Protein AF-0000000084539492 (afdb_homodimer)

pLDDT: mean 88.45, std 13.92, range [44.19, 98.56]

Sequence (214 aa):
MKYFFLSEGWTIGRIWGIGGLWDVATQRRLPDLQKLDVCVSNDTDTEKMWLYRVEDEVLMLEVKPQWTEYPSTGIGQVVLTRLITADQVLDRLGTASTECRVQGGLFMKYFFLSEGWTIGRIWGIGGLWDVATQRRLPDLQKLDVCVSNDTDTEKMWLYRVEDEVLMLEVKPQWTEYPSTGIGQVVLTRLITADQVLDRLGTASTECRVQGGLF

Organism: NCBI:txid376219

Secondary structure (DSSP, 8-state):
-EEEEEETTEEEEEEEETTEE--HHHHSS---EEEEEEEEEESS---EEEEEEE-TTEEEEEEEE---SS---S----EEEPPB-HHHHHHHHHHS-EEEEESSS--/-EEEEEETTEEEEEEEETTEE--HHHHSS---EEEEEEEEEESS---EEEEEEE-TTEEEEEEEE---SS---S----EEEPPB-HHHHHHHHHHS-EEEEESSS--

Foldseek 3Di:
DKKFKDKPQKDWDWWAFPPGTDDCVVVVDDWDKDWDPDWDDDPVDPIIITMMDTDPRTDWIWMFGNDDPDPPPPPGPIDITDIHHPVVVVVVCVVDDHDDDDPDDDD/DKKFKDKPQKDWDWWAFDPGTDDCVVVVDDWDKDWDPDWDDDPVDPIIITMMDTDPRTDWIWMAGNDDPDPPPPPGPIDITDIHHPVVVVCVCVVDDHDDDDPDDDD

Structure (mmCIF, N/CA/C/O backbone):
data_AF-0000000084539492-model_v1
#
loop_
_entity.id
_entity.type
_entity.pdbx_description
1 polymer 'Uncharacterized protein'
#
loop_
_atom_site.group_PDB
_atom_site.id
_atom_site.type_symbol
_atom_site.label_atom_id
_atom_site.label_alt_id
_atom_site.label_comp_id
_atom_site.label_asym_id
_atom_site.label_entity_id
_atom_site.label_seq_id
_atom_site.pdbx_PDB_ins_code
_atom_site.Cartn_x
_atom_site.Cartn_y
_atom_site.Cartn_z
_atom_site.occupancy
_atom_site.B_iso_or_equiv
_atom_site.auth_seq_id
_atom_site.auth_comp_id
_atom_site.auth_asym_id
_atom_site.auth_atom_id
_atom_site.pdbx_PDB_model_num
ATOM 1 N N . MET A 1 1 ? 10.758 -5.09 -3.426 1 97.06 1 MET A N 1
ATOM 2 C CA . MET A 1 1 ? 9.648 -5.992 -3.715 1 97.06 1 MET A CA 1
ATOM 3 C C . MET A 1 1 ? 8.742 -5.406 -4.789 1 97.06 1 MET A C 1
ATOM 5 O O . MET A 1 1 ? 8.711 -4.191 -4.992 1 97.06 1 MET A O 1
ATOM 9 N N . LYS A 1 2 ? 8.102 -6.355 -5.566 1 98.56 2 LYS A N 1
ATOM 10 C CA . LYS A 1 2 ? 7.031 -6.02 -6.504 1 98.56 2 LYS A CA 1
ATOM 11 C C . 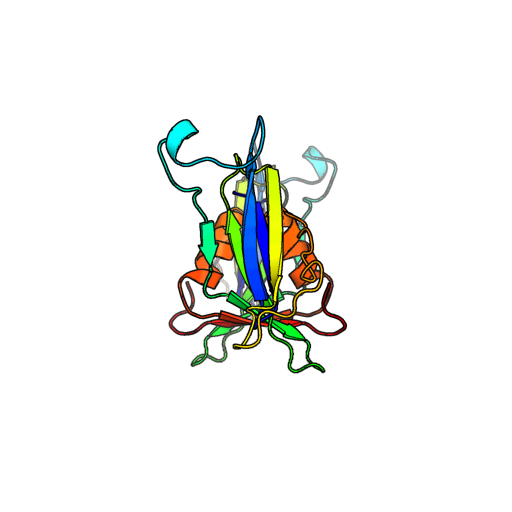LYS A 1 2 ? 5.711 -6.656 -6.086 1 98.56 2 LYS A C 1
ATOM 13 O O . LYS A 1 2 ? 5.695 -7.594 -5.281 1 98.56 2 LYS A O 1
ATOM 18 N N . TYR A 1 3 ? 4.625 -6.082 -6.707 1 98.5 3 TYR A N 1
ATOM 19 C CA . TYR A 1 3 ? 3.301 -6.52 -6.277 1 98.5 3 TYR A CA 1
ATOM 20 C C . TYR A 1 3 ? 2.389 -6.754 -7.477 1 98.5 3 TYR A C 1
ATOM 22 O O . TYR A 1 3 ? 2.641 -6.234 -8.562 1 98.5 3 TYR A O 1
ATOM 30 N N . PHE A 1 4 ? 1.382 -7.508 -7.25 1 97.81 4 PHE A N 1
ATOM 31 C CA . PHE A 1 4 ? 0.335 -7.68 -8.25 1 97.81 4 PHE A CA 1
ATOM 32 C C . PHE A 1 4 ? -0.95 -8.188 -7.605 1 97.81 4 PHE A C 1
ATOM 34 O O . PHE A 1 4 ? -0.918 -8.773 -6.523 1 97.81 4 PHE A O 1
ATOM 41 N N . PHE A 1 5 ? -2.021 -7.887 -8.258 1 96.69 5 PHE A N 1
ATOM 42 C CA . PHE A 1 5 ? -3.318 -8.391 -7.828 1 96.69 5 PHE A CA 1
ATOM 43 C C . PHE A 1 5 ? -3.699 -9.648 -8.602 1 96.69 5 PHE A C 1
ATOM 45 O O . PHE A 1 5 ? -3.482 -9.719 -9.82 1 96.69 5 PHE A O 1
ATOM 52 N N . LEU A 1 6 ? -4.191 -10.539 -7.926 1 96 6 LEU A N 1
ATOM 53 C CA . LEU A 1 6 ? -4.641 -11.766 -8.562 1 96 6 LEU A CA 1
ATOM 54 C C . LEU A 1 6 ? -6.074 -12.102 -8.164 1 96 6 LEU A C 1
ATOM 56 O O . LEU A 1 6 ? -6.402 -12.109 -6.977 1 96 6 LEU A O 1
ATOM 60 N N . SER A 1 7 ? -6.879 -12.383 -9.18 1 92.88 7 SER A N 1
ATOM 61 C CA . SER A 1 7 ? -8.281 -12.703 -8.922 1 92.88 7 SER A CA 1
ATOM 62 C C . SER A 1 7 ? -8.422 -14.023 -8.18 1 92.88 7 SER A C 1
ATOM 64 O O . SER A 1 7 ? -7.688 -14.977 -8.453 1 92.88 7 SER A O 1
ATOM 66 N N . GLU A 1 8 ? -9.43 -13.953 -7.309 1 91.88 8 GLU A N 1
ATOM 67 C CA . GLU A 1 8 ? -9.766 -15.227 -6.684 1 91.88 8 GLU A CA 1
ATOM 68 C C . GLU A 1 8 ? -10.055 -16.297 -7.73 1 91.88 8 GLU A C 1
ATOM 70 O O . GLU A 1 8 ? -10.734 -16.047 -8.727 1 91.88 8 GLU A O 1
ATOM 75 N N . GLY A 1 9 ? -9.562 -17.516 -7.617 1 88.19 9 GLY A N 1
ATOM 76 C CA . GLY A 1 9 ? -9.773 -18.594 -8.57 1 88.19 9 GLY A CA 1
ATOM 77 C C . GLY A 1 9 ? -8.633 -18.75 -9.562 1 88.19 9 GLY A C 1
ATOM 78 O O . GLY A 1 9 ? -8.625 -19.672 -10.375 1 88.19 9 GLY A O 1
ATOM 79 N N . TRP A 1 10 ? -7.789 -17.828 -9.562 1 92.12 10 TRP A N 1
ATOM 80 C CA . TRP A 1 10 ? -6.617 -17.922 -10.43 1 92.12 10 TRP A CA 1
ATOM 81 C C . TRP A 1 10 ? -5.391 -18.359 -9.641 1 92.12 10 TRP A C 1
ATOM 83 O O . TRP A 1 10 ? -5.363 -18.266 -8.414 1 92.12 10 TRP A O 1
ATOM 93 N N . THR A 1 11 ? -4.402 -18.859 -10.383 1 94.75 11 THR A N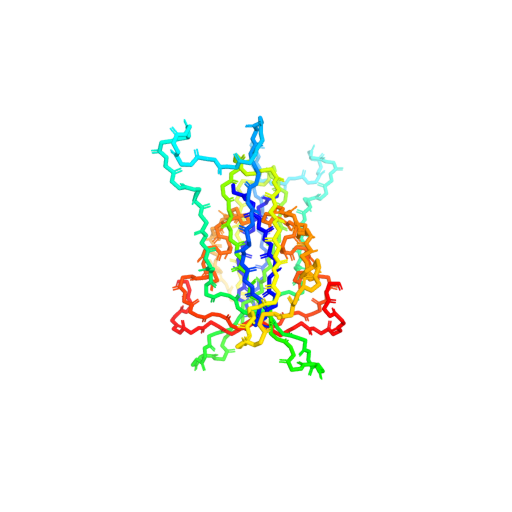 1
ATOM 94 C CA . THR A 1 11 ? -3.158 -19.297 -9.75 1 94.75 11 THR A CA 1
ATOM 95 C C . THR A 1 11 ? -1.95 -18.812 -10.555 1 94.75 11 THR A C 1
ATOM 97 O O . THR A 1 11 ? -2.078 -18.469 -11.727 1 94.75 11 THR A O 1
ATOM 100 N N . ILE A 1 12 ? -0.847 -18.766 -9.867 1 95.31 12 ILE A N 1
ATOM 101 C CA . ILE A 1 12 ? 0.395 -18.328 -10.5 1 95.31 12 ILE A CA 1
ATOM 102 C C . ILE A 1 12 ? 1.005 -19.484 -11.289 1 95.31 12 ILE A C 1
ATOM 104 O O . ILE A 1 12 ? 1.088 -20.609 -10.789 1 95.31 12 ILE A O 1
ATOM 108 N N . GLY A 1 13 ? 1.398 -19.234 -12.477 1 93.12 13 GLY A N 1
ATOM 109 C CA . GLY A 1 13 ? 2.061 -20.219 -13.32 1 93.12 13 GLY A CA 1
ATOM 110 C C . GLY A 1 13 ? 3.561 -20.016 -13.406 1 93.12 13 GLY A C 1
ATOM 111 O O . GLY A 1 13 ? 4.25 -19.969 -12.383 1 93.12 13 GLY A O 1
ATOM 112 N N . ARG A 1 14 ? 4.012 -19.844 -14.641 1 92.94 14 ARG A N 1
ATOM 113 C CA . ARG A 1 14 ? 5.449 -19.734 -14.859 1 92.94 14 ARG A CA 1
ATOM 114 C C . ARG A 1 14 ? 5.961 -18.375 -14.398 1 92.94 14 ARG A C 1
ATOM 116 O O . ARG A 1 14 ? 5.254 -17.359 -14.508 1 92.94 14 ARG A O 1
ATOM 123 N N . ILE A 1 15 ? 7.113 -18.328 -13.961 1 96.44 15 ILE A N 1
ATOM 124 C CA . ILE A 1 15 ? 7.801 -17.141 -13.484 1 96.44 15 ILE A CA 1
ATOM 125 C C . ILE A 1 15 ? 9.109 -16.953 -14.242 1 96.44 15 ILE A C 1
ATOM 127 O O . ILE A 1 15 ? 9.844 -17.922 -14.477 1 96.44 15 ILE A O 1
ATOM 131 N N . TRP A 1 16 ? 9.32 -15.789 -14.68 1 96.31 16 TRP A N 1
ATOM 132 C CA . TRP A 1 16 ? 10.539 -15.492 -15.422 1 96.31 16 TRP A CA 1
ATOM 133 C C . TRP A 1 16 ? 11.43 -14.531 -14.641 1 96.31 16 TRP A C 1
ATOM 135 O O . TRP A 1 16 ? 10.945 -13.586 -14.023 1 96.31 16 TRP A O 1
ATOM 145 N N . GLY A 1 17 ? 12.703 -14.734 -14.57 1 95.19 17 GLY A N 1
ATOM 146 C CA . GLY A 1 17 ? 13.734 -13.805 -14.125 1 95.19 17 GLY A CA 1
ATOM 147 C C . GLY A 1 17 ? 14.703 -13.414 -15.227 1 95.19 17 GLY A C 1
ATOM 148 O O . GLY A 1 17 ? 14.398 -13.562 -16.406 1 95.19 17 GLY A O 1
ATOM 149 N N . ILE A 1 18 ? 15.68 -12.82 -14.633 1 90.44 18 ILE A N 1
ATOM 150 C CA . ILE A 1 18 ? 16.719 -12.461 -15.602 1 90.44 18 ILE A CA 1
ATOM 151 C C . ILE A 1 18 ? 17.266 -13.727 -16.25 1 90.44 18 ILE A C 1
ATOM 153 O O . ILE A 1 18 ? 17.594 -14.695 -15.57 1 90.44 18 ILE A O 1
ATOM 157 N N . GLY A 1 19 ? 17.312 -13.75 -17.609 1 90.44 19 GLY A N 1
ATOM 158 C CA . GLY A 1 19 ? 17.906 -14.867 -18.328 1 90.44 19 GLY A CA 1
ATOM 159 C C . GLY A 1 19 ? 16.891 -15.914 -18.75 1 90.44 19 GLY A C 1
ATOM 160 O O . GLY A 1 19 ? 17.234 -16.922 -19.359 1 90.44 19 GLY A O 1
ATOM 161 N N . GLY A 1 20 ? 15.711 -15.844 -18.203 1 94 20 GLY A N 1
ATOM 162 C CA . GLY A 1 20 ? 14.695 -16.766 -18.688 1 94 20 GLY A CA 1
ATOM 163 C C . GLY A 1 20 ? 13.773 -17.266 -17.594 1 94 20 GLY A C 1
ATOM 164 O O . GLY A 1 20 ? 13.609 -16.609 -16.562 1 94 20 GLY A O 1
ATOM 165 N N . LEU A 1 21 ? 13.148 -18.438 -17.922 1 94.38 21 LEU A N 1
ATOM 166 C CA . LEU A 1 21 ? 12.242 -19.078 -16.969 1 94.38 21 LEU A CA 1
ATOM 167 C C . LEU A 1 21 ? 12.945 -19.375 -15.656 1 94.38 21 LEU A C 1
ATOM 169 O O . LEU A 1 21 ? 14.086 -19.859 -15.656 1 94.38 21 LEU A O 1
ATOM 173 N N . TRP A 1 22 ? 12.305 -19.031 -14.602 1 95.81 22 TRP A N 1
ATOM 174 C CA . TRP A 1 22 ? 12.891 -19.328 -13.297 1 95.81 22 TRP A CA 1
ATOM 175 C C . TRP A 1 22 ? 13.094 -20.828 -13.141 1 95.81 22 TRP A C 1
ATOM 177 O O . TRP A 1 22 ? 12.156 -21.625 -13.289 1 95.81 22 TRP A O 1
ATOM 187 N N . ASP A 1 23 ? 14.273 -21.141 -12.945 1 92.94 23 ASP A N 1
ATOM 188 C CA . ASP A 1 23 ? 14.664 -22.547 -12.773 1 92.94 23 ASP A CA 1
ATOM 189 C C . ASP A 1 23 ? 15.367 -22.75 -11.43 1 92.94 23 ASP A C 1
ATOM 191 O O . ASP A 1 23 ? 16.469 -22.25 -11.219 1 92.94 23 ASP A O 1
ATOM 195 N N . VAL A 1 24 ? 14.672 -23.547 -10.508 1 91.25 24 VAL A N 1
ATOM 196 C CA . VAL A 1 24 ? 15.188 -23.781 -9.164 1 91.25 24 VAL A CA 1
ATOM 197 C C . VAL A 1 24 ? 16.609 -24.344 -9.25 1 91.25 24 VAL A C 1
ATOM 199 O O . VAL A 1 24 ? 17.453 -24.031 -8.406 1 91.25 24 VAL A O 1
ATOM 202 N N . ALA A 1 25 ? 16.844 -25.078 -10.258 1 91.62 25 ALA A N 1
ATOM 203 C CA . ALA A 1 25 ? 18.188 -25.656 -10.406 1 91.62 25 ALA A CA 1
ATOM 204 C C . ALA A 1 25 ? 19.219 -24.578 -10.695 1 91.62 25 ALA A C 1
ATOM 206 O O . ALA A 1 25 ? 20.359 -24.672 -10.242 1 91.62 25 ALA A O 1
ATOM 207 N N . THR A 1 26 ? 18.859 -23.688 -11.406 1 90 26 THR A N 1
ATOM 208 C CA . THR A 1 26 ? 19.766 -22.609 -11.789 1 90 26 THR A CA 1
ATOM 209 C C . THR A 1 26 ? 19.891 -21.578 -10.672 1 90 26 THR A C 1
ATOM 211 O O . THR A 1 26 ? 21 -21.203 -10.281 1 90 26 THR A O 1
ATOM 214 N N . GLN A 1 27 ? 18.75 -21.141 -10.086 1 91.81 27 GLN A N 1
ATOM 215 C CA . GLN A 1 27 ? 18.719 -20.094 -9.086 1 91.81 27 GLN A CA 1
ATOM 216 C C . GLN A 1 27 ? 18.984 -20.641 -7.688 1 91.81 27 GLN A C 1
ATOM 218 O O . GLN A 1 27 ? 19.281 -19.875 -6.758 1 91.81 27 GLN A O 1
ATOM 223 N N . ARG A 1 28 ? 18.922 -21.984 -7.527 1 93.38 28 ARG A N 1
ATOM 224 C CA . ARG A 1 28 ? 19.203 -22.719 -6.305 1 93.38 28 ARG A CA 1
ATOM 225 C C . ARG A 1 28 ? 18.219 -22.359 -5.203 1 93.38 28 ARG A C 1
ATOM 227 O O . ARG A 1 28 ? 18.531 -22.453 -4.016 1 93.38 28 ARG A O 1
ATOM 234 N N . ARG A 1 29 ? 17.078 -21.797 -5.594 1 95.62 29 ARG A N 1
ATOM 235 C CA . ARG A 1 29 ? 16 -21.453 -4.676 1 95.62 29 ARG A CA 1
ATOM 236 C C . ARG A 1 29 ? 14.727 -21.125 -5.434 1 95.62 29 ARG A C 1
ATOM 238 O O . ARG A 1 29 ? 14.766 -20.828 -6.633 1 95.62 29 ARG A O 1
ATOM 245 N N . LEU A 1 30 ? 13.625 -21.297 -4.734 1 95.44 30 LEU A N 1
ATOM 246 C CA . LEU A 1 30 ? 12.359 -20.797 -5.262 1 95.44 30 LEU A CA 1
ATOM 247 C C . LEU A 1 30 ? 12.297 -19.281 -5.176 1 95.44 30 LEU A C 1
ATOM 249 O O . LEU A 1 30 ? 12.938 -18.672 -4.316 1 95.44 30 LEU A O 1
ATOM 253 N N . PRO A 1 31 ? 11.539 -18.719 -6.113 1 96.12 31 PRO A N 1
ATOM 254 C CA . PRO A 1 31 ? 11.352 -17.281 -5.953 1 96.12 31 PRO A CA 1
ATOM 255 C C . PRO A 1 31 ? 10.602 -16.922 -4.672 1 96.12 31 PRO A C 1
ATOM 257 O O . PRO A 1 31 ? 9.719 -17.672 -4.238 1 96.12 31 PRO A O 1
ATOM 260 N N . ASP A 1 32 ? 10.977 -15.773 -4.078 1 97 32 ASP A N 1
ATOM 261 C CA . ASP A 1 32 ? 10.18 -15.242 -2.975 1 97 32 ASP A CA 1
ATOM 262 C C . ASP A 1 32 ? 8.852 -14.68 -3.473 1 97 32 ASP A C 1
ATOM 264 O O . ASP A 1 32 ? 8.828 -13.664 -4.168 1 97 32 ASP A O 1
ATOM 268 N N . LEU A 1 33 ? 7.891 -15.359 -3.252 1 97.31 33 LEU A N 1
ATOM 269 C CA . LEU A 1 33 ? 6.52 -15.047 -3.637 1 97.31 33 LEU A CA 1
ATOM 270 C C . LEU A 1 33 ? 5.562 -15.242 -2.463 1 97.31 33 LEU A C 1
ATOM 272 O O . LEU A 1 33 ? 5.531 -16.328 -1.862 1 97.31 33 LEU A O 1
ATOM 276 N N . GLN A 1 34 ? 4.766 -14.195 -2.176 1 97.19 34 GLN A N 1
ATOM 277 C CA . GLN A 1 34 ? 3.926 -14.281 -0.987 1 97.19 34 GLN A CA 1
ATOM 278 C C . GLN A 1 34 ? 2.545 -13.68 -1.245 1 97.19 34 GLN A C 1
ATOM 280 O O . GLN A 1 34 ? 2.434 -12.578 -1.78 1 97.19 34 GLN A O 1
ATOM 285 N N . LYS A 1 35 ? 1.534 -14.477 -0.921 1 97.31 35 LYS A N 1
ATOM 286 C CA . LYS A 1 35 ? 0.184 -13.93 -0.835 1 97.31 35 LYS A CA 1
ATOM 287 C C . LYS A 1 35 ? -0.004 -13.133 0.453 1 97.31 35 LYS A C 1
ATOM 289 O O . LYS A 1 35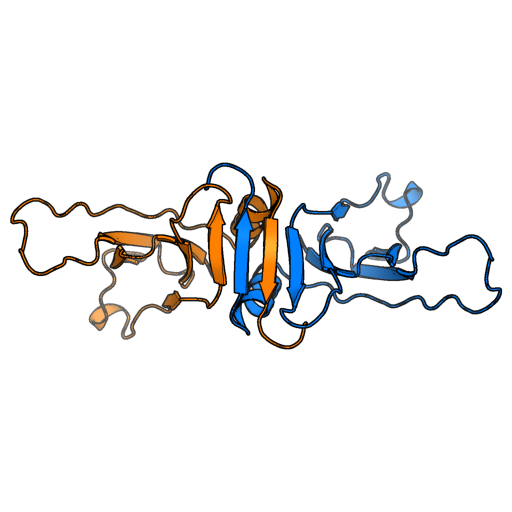 ? 0.165 -13.664 1.55 1 97.31 35 LYS A O 1
ATOM 294 N N . LEU A 1 36 ? -0.31 -11.922 0.313 1 96.44 36 LEU A N 1
ATOM 295 C CA . LEU A 1 36 ? -0.601 -11.125 1.499 1 96.44 36 LEU A CA 1
ATOM 296 C C . LEU A 1 36 ? -2.055 -11.297 1.928 1 96.44 36 LEU A C 1
ATOM 298 O O . LEU A 1 36 ? -2.91 -11.648 1.111 1 96.44 36 LEU A O 1
ATOM 302 N N . ASP A 1 37 ? -2.326 -11.086 3.139 1 95.75 37 ASP A N 1
ATOM 303 C CA . ASP A 1 37 ? -3.697 -11.195 3.633 1 95.75 37 ASP A CA 1
ATOM 304 C C . ASP A 1 37 ? -4.457 -9.883 3.42 1 95.75 37 ASP A C 1
ATOM 306 O O . ASP A 1 37 ? -5.094 -9.375 4.344 1 95.75 37 ASP A O 1
ATOM 310 N N . VAL A 1 38 ? -4.324 -9.406 2.295 1 96.56 38 VAL A N 1
ATOM 311 C CA . VAL A 1 38 ? -5.023 -8.211 1.83 1 96.56 38 VAL A CA 1
ATOM 312 C C . VAL A 1 38 ? -5.895 -8.555 0.625 1 96.56 38 VAL A C 1
ATOM 314 O O . VAL A 1 38 ? -5.379 -8.922 -0.435 1 96.56 38 VAL A O 1
ATOM 317 N N . CYS A 1 39 ? -7.156 -8.484 0.791 1 96.12 39 CYS A N 1
ATOM 318 C CA . CYS A 1 39 ? -8.125 -8.773 -0.262 1 96.12 39 CYS A CA 1
ATOM 319 C C . CYS A 1 39 ? -8.867 -7.508 -0.678 1 96.12 39 CYS A C 1
ATOM 321 O O . CYS A 1 39 ? -9.273 -6.711 0.171 1 96.12 39 CYS A O 1
ATOM 323 N N . VAL A 1 40 ? -9.078 -7.312 -2.002 1 95.38 40 VAL A N 1
ATOM 324 C CA . VAL A 1 40 ? -9.727 -6.117 -2.539 1 95.38 40 VAL A CA 1
ATOM 325 C C . VAL A 1 40 ? -10.961 -6.516 -3.34 1 95.38 40 VAL A C 1
ATOM 327 O O . VAL A 1 40 ? -10.922 -7.469 -4.121 1 95.38 40 VAL A O 1
ATOM 330 N N . SER A 1 41 ? -11.984 -5.863 -3.115 1 93.69 41 SER A N 1
ATOM 331 C CA . SER A 1 41 ? -13.195 -6.07 -3.898 1 93.69 41 SER A CA 1
ATOM 332 C C . SER A 1 41 ? -13.852 -4.738 -4.258 1 93.69 41 SER A C 1
ATOM 334 O O . SER A 1 41 ? -13.578 -3.715 -3.633 1 93.69 41 SER A O 1
ATOM 336 N N . ASN A 1 42 ? -14.508 -4.691 -5.324 1 89.06 42 ASN A N 1
ATOM 337 C CA . ASN A 1 42 ? -15.297 -3.514 -5.656 1 89.06 42 ASN A CA 1
ATOM 338 C C . ASN A 1 42 ? -16.641 -3.508 -4.914 1 89.06 42 ASN A C 1
ATOM 340 O O . ASN A 1 42 ? -17.109 -4.555 -4.469 1 89.06 42 ASN A O 1
ATOM 344 N N . ASP A 1 43 ? -17.234 -2.352 -4.863 1 81.25 43 ASP A N 1
ATOM 345 C CA . ASP A 1 43 ? -18.469 -2.199 -4.117 1 81.25 43 ASP A CA 1
ATOM 346 C C . ASP A 1 43 ? -19.625 -2.9 -4.828 1 81.25 43 ASP A C 1
ATOM 348 O O . ASP A 1 43 ? -20.609 -3.287 -4.191 1 81.25 43 ASP A O 1
ATOM 352 N N . THR A 1 44 ? -19.453 -3.055 -6.09 1 78.75 44 THR A N 1
ATOM 353 C CA . THR A 1 44 ? -20.562 -3.566 -6.875 1 78.75 44 THR A CA 1
ATOM 354 C C . THR A 1 44 ? -20.344 -5.027 -7.246 1 78.75 44 THR A C 1
ATOM 356 O O . THR A 1 44 ? -21.297 -5.75 -7.559 1 78.75 44 THR A O 1
ATOM 359 N N . ASP A 1 45 ? -19.109 -5.414 -7.277 1 74 45 ASP A N 1
ATOM 360 C CA . ASP A 1 45 ? -18.781 -6.746 -7.773 1 74 45 ASP A CA 1
ATOM 361 C C . ASP A 1 45 ? -18.359 -7.672 -6.633 1 74 45 ASP A C 1
ATOM 363 O O . ASP A 1 45 ? -17.875 -7.211 -5.602 1 74 45 ASP A O 1
ATOM 367 N N . THR A 1 46 ? -18.703 -8.898 -6.855 1 78.06 46 THR A N 1
ATOM 368 C CA . THR A 1 46 ? -18.375 -9.922 -5.871 1 78.06 46 THR A CA 1
ATOM 369 C C . THR A 1 46 ? -16.969 -10.461 -6.102 1 78.06 46 THR A C 1
ATOM 371 O O . THR A 1 46 ? -16.469 -11.25 -5.297 1 78.06 46 THR A O 1
ATOM 374 N N . GLU A 1 47 ? -16.359 -10.023 -7.137 1 85.94 47 GLU A N 1
ATOM 375 C CA . GLU A 1 47 ? -15.016 -10.531 -7.422 1 85.94 47 GLU A CA 1
ATOM 376 C C . GLU A 1 47 ? -14 -10.023 -6.398 1 85.94 47 GLU A C 1
ATOM 378 O O . GLU A 1 47 ? -13.977 -8.836 -6.078 1 85.94 47 GLU A O 1
ATOM 383 N N . LYS A 1 48 ? -13.227 -11.016 -5.988 1 93.12 48 LYS A N 1
ATOM 384 C CA . LYS A 1 48 ? -12.188 -10.695 -5.012 1 93.12 48 LYS A CA 1
ATOM 385 C C . LYS A 1 48 ? -10.805 -10.805 -5.633 1 93.12 48 LYS A C 1
ATOM 387 O O . LYS A 1 48 ? -10.531 -11.734 -6.406 1 93.12 48 LYS A O 1
ATOM 392 N N . MET A 1 49 ? -10.023 -9.812 -5.348 1 94.62 49 MET A N 1
ATOM 393 C CA . MET A 1 49 ? -8.625 -9.828 -5.766 1 94.62 49 MET A CA 1
ATOM 394 C C . MET A 1 49 ? -7.695 -9.875 -4.555 1 94.62 49 MET A C 1
ATOM 396 O O . MET A 1 49 ? -7.941 -9.195 -3.555 1 94.62 49 MET A O 1
ATOM 400 N N . TRP A 1 50 ? -6.695 -10.703 -4.723 1 96.94 50 TRP A N 1
ATOM 401 C CA . TRP A 1 50 ? -5.719 -10.828 -3.646 1 96.94 50 TRP A CA 1
ATOM 402 C C . TRP A 1 50 ? -4.402 -10.156 -4.023 1 96.94 50 TRP A C 1
ATOM 404 O O . TRP A 1 50 ? -3.967 -10.234 -5.176 1 96.94 50 TRP A O 1
ATOM 414 N N . LEU A 1 51 ? -3.84 -9.492 -2.986 1 97.69 51 LEU A N 1
ATOM 415 C CA . LEU A 1 51 ? -2.545 -8.859 -3.209 1 97.69 51 LEU A CA 1
ATOM 416 C C . LEU A 1 51 ? -1.409 -9.852 -2.971 1 97.69 51 LEU A C 1
ATOM 418 O O . LEU A 1 51 ? -1.414 -10.586 -1.978 1 97.69 51 LEU A O 1
ATOM 422 N N . TYR A 1 52 ? -0.519 -9.898 -3.922 1 97.94 52 TYR A N 1
ATOM 423 C CA . TYR A 1 52 ? 0.685 -10.719 -3.822 1 97.94 52 TYR A CA 1
ATOM 424 C C . TYR A 1 52 ? 1.938 -9.852 -3.883 1 97.94 52 TYR A C 1
ATOM 426 O O . TYR A 1 52 ? 1.911 -8.742 -4.426 1 97.94 52 TYR A O 1
ATOM 434 N N . ARG A 1 53 ? 2.982 -10.312 -3.332 1 98.31 53 ARG A N 1
ATOM 435 C CA . ARG A 1 53 ? 4.289 -9.68 -3.5 1 98.31 53 ARG A CA 1
ATOM 436 C C . ARG A 1 53 ? 5.316 -10.68 -4.016 1 98.31 53 ARG A C 1
ATOM 438 O O . ARG A 1 53 ? 5.246 -11.867 -3.705 1 98.31 53 ARG A O 1
ATOM 445 N N . VAL A 1 54 ? 6.25 -10.195 -4.801 1 98.38 54 VAL A N 1
ATOM 446 C CA . VAL A 1 54 ? 7.293 -11.039 -5.371 1 98.38 54 VAL A CA 1
ATOM 447 C C . VAL A 1 54 ? 8.625 -10.297 -5.348 1 98.38 54 VAL A C 1
ATOM 449 O O . VAL A 1 54 ? 8.656 -9.062 -5.398 1 98.38 54 VAL A O 1
ATOM 452 N N . GLU A 1 55 ? 9.641 -10.992 -5.297 1 98.19 55 GLU A N 1
ATOM 453 C CA . GLU A 1 55 ? 10.961 -10.375 -5.195 1 98.19 55 GLU A CA 1
ATOM 454 C C . GLU A 1 55 ? 11.312 -9.602 -6.465 1 98.19 55 GLU A C 1
ATOM 456 O O . GLU A 1 55 ? 10.773 -9.891 -7.535 1 98.19 55 GLU A O 1
ATOM 461 N N . ASP A 1 56 ? 12.305 -8.789 -6.344 1 97.31 56 ASP A N 1
ATOM 462 C CA . ASP A 1 56 ? 12.664 -7.867 -7.418 1 97.31 56 ASP A CA 1
ATOM 463 C C . ASP A 1 56 ? 13.289 -8.617 -8.594 1 97.31 56 ASP A C 1
ATOM 465 O O . ASP A 1 56 ? 13.211 -8.156 -9.734 1 97.31 56 ASP A O 1
ATOM 469 N N . GLU A 1 57 ? 13.836 -9.75 -8.367 1 96.44 57 GLU A N 1
ATOM 470 C CA . GLU A 1 57 ? 14.523 -10.523 -9.398 1 96.44 57 GLU A CA 1
ATOM 471 C C . GLU A 1 57 ? 13.531 -11.141 -10.375 1 96.44 57 GLU A C 1
ATOM 473 O O . GLU A 1 57 ? 13.914 -11.578 -11.461 1 96.44 57 GLU A O 1
ATOM 478 N N . VAL A 1 58 ? 12.336 -11.242 -9.977 1 97.38 58 VAL A N 1
ATOM 479 C CA . VAL A 1 58 ? 11.289 -11.711 -10.883 1 97.38 58 VAL A CA 1
ATOM 480 C C . VAL A 1 58 ? 10.953 -10.617 -11.891 1 97.38 58 VAL A C 1
ATOM 482 O O . VAL A 1 58 ? 10.656 -9.484 -11.516 1 97.38 58 VAL A O 1
ATOM 485 N N . LEU A 1 59 ? 11.016 -10.961 -13.086 1 96.5 59 LEU A N 1
ATOM 486 C CA . LEU A 1 59 ? 10.758 -10 -14.148 1 96.5 59 LEU A CA 1
ATOM 487 C C . LEU A 1 59 ? 9.297 -10.062 -14.602 1 96.5 59 LEU A C 1
ATOM 489 O O . LEU A 1 59 ? 8.68 -9.031 -14.875 1 96.5 59 LEU A O 1
ATOM 493 N N . MET A 1 60 ? 8.797 -11.281 -14.664 1 96.69 60 MET A N 1
ATOM 494 C CA . MET A 1 60 ? 7.438 -11.484 -15.148 1 96.69 60 MET A CA 1
ATOM 495 C C . MET A 1 60 ? 6.836 -12.758 -14.578 1 96.69 60 MET A C 1
ATOM 497 O O . MET A 1 60 ? 7.562 -13.68 -14.203 1 96.69 60 MET A O 1
ATOM 501 N N . LEU A 1 61 ? 5.539 -12.742 -14.578 1 96.25 61 LEU A N 1
ATOM 502 C CA . LEU A 1 61 ? 4.867 -13.969 -14.172 1 96.25 61 LEU A CA 1
ATOM 503 C C . LEU A 1 61 ? 3.549 -14.141 -14.914 1 96.25 61 LEU A C 1
ATOM 505 O O . LEU A 1 61 ? 2.904 -13.156 -15.281 1 96.25 61 LEU A O 1
ATOM 509 N N . GLU A 1 62 ? 3.236 -15.32 -15.133 1 95.38 62 GLU A N 1
ATOM 510 C CA . GLU A 1 62 ? 1.943 -15.625 -15.734 1 95.38 62 GLU A CA 1
ATOM 511 C C . GLU A 1 62 ? 0.959 -16.156 -14.695 1 95.38 62 GLU A C 1
ATOM 513 O O . GLU A 1 62 ? 1.364 -16.766 -13.703 1 95.38 62 GLU A O 1
ATOM 518 N N . VAL A 1 63 ? -0.324 -15.93 -14.977 1 95.5 63 VAL A N 1
ATOM 519 C CA . VAL A 1 63 ? -1.374 -16.484 -14.133 1 95.5 63 VAL A CA 1
ATOM 520 C C . VAL A 1 63 ? -2.383 -17.25 -14.984 1 95.5 63 VAL A C 1
ATOM 522 O O . VAL A 1 63 ? -2.479 -17.016 -16.203 1 95.5 63 VAL A O 1
ATOM 525 N N . LYS A 1 64 ? -3.008 -18.156 -14.367 1 91.94 64 LYS A N 1
ATOM 526 C CA . LYS A 1 64 ? -3.996 -18.969 -15.078 1 91.94 64 LYS A CA 1
ATOM 527 C C . LYS A 1 64 ? -5.152 -19.359 -14.156 1 91.94 64 LYS A C 1
ATOM 529 O O . LYS A 1 64 ? -4.996 -19.375 -12.93 1 91.94 64 LYS A O 1
ATOM 534 N N . PRO A 1 65 ? -6.312 -19.516 -14.781 1 90.06 65 PRO A N 1
ATOM 535 C CA . PRO A 1 65 ? -7.414 -19.984 -13.945 1 90.06 65 PRO A CA 1
ATOM 536 C C . PRO A 1 65 ? -7.074 -21.281 -13.188 1 90.06 65 PRO A C 1
ATOM 538 O O . PRO A 1 65 ? -6.379 -22.141 -13.719 1 90.06 65 PRO A O 1
ATOM 541 N N . GLN A 1 66 ? -7.262 -21.234 -11.938 1 81.88 66 GLN A N 1
ATOM 542 C CA . GLN A 1 66 ? -7.035 -22.453 -11.164 1 81.88 66 GLN A CA 1
ATOM 543 C C . GLN A 1 66 ? -7.895 -23.609 -11.68 1 81.88 66 GLN A C 1
ATOM 545 O O . GLN A 1 66 ? -9.109 -23.453 -11.828 1 81.88 66 GLN A O 1
ATOM 550 N N . TRP A 1 67 ? -7.617 -24.344 -12.82 1 61.09 67 TRP A N 1
ATOM 551 C CA . TRP A 1 67 ? -8.305 -25.422 -13.531 1 61.09 67 TRP A CA 1
ATOM 552 C C . TRP A 1 67 ? -9.039 -26.328 -12.555 1 61.09 67 TRP A C 1
ATOM 554 O O . TRP A 1 67 ? -8.508 -26.672 -11.5 1 61.09 67 TRP A O 1
ATOM 564 N N . THR A 1 68 ? -10.375 -26.281 -12.352 1 53.06 68 THR A N 1
ATOM 565 C CA . THR A 1 68 ? -11.109 -27.5 -12.016 1 53.06 68 THR A CA 1
ATOM 566 C C . THR A 1 68 ? -10.625 -28.688 -12.844 1 53.06 68 THR A C 1
ATOM 568 O O . THR A 1 68 ? -10 -28.5 -13.891 1 53.06 68 THR A O 1
ATOM 571 N N . GLU A 1 69 ? -11 -29.922 -12.742 1 50.72 69 GLU A N 1
ATOM 572 C CA . GLU A 1 69 ? -10.734 -31.25 -13.297 1 50.72 69 GLU A CA 1
ATOM 573 C C . GLU A 1 69 ? -10.344 -31.156 -14.766 1 50.72 69 GLU A C 1
ATOM 575 O O . GLU A 1 69 ? -9.711 -32.062 -15.297 1 50.72 69 GLU A O 1
ATOM 580 N N . TYR A 1 70 ? -11.25 -30.766 -15.648 1 49 70 TYR A N 1
ATOM 581 C CA . TYR A 1 70 ? -11.109 -31.234 -17.016 1 49 70 TYR A CA 1
ATOM 582 C C . TYR A 1 70 ? -10.031 -30.453 -17.75 1 49 70 TYR A C 1
ATOM 584 O O . TYR A 1 70 ? -10.07 -29.234 -17.797 1 49 70 TYR A O 1
ATOM 592 N N . PRO A 1 71 ? -8.781 -31.109 -17.797 1 48.5 71 PRO A N 1
ATOM 593 C CA . PRO A 1 71 ? -7.691 -30.578 -18.625 1 48.5 71 PRO A CA 1
ATOM 594 C C . PRO A 1 71 ? -8.188 -29.859 -19.875 1 48.5 71 PRO A C 1
ATOM 596 O O . PRO A 1 71 ? -8.805 -30.484 -20.734 1 48.5 71 PRO A O 1
ATOM 599 N N . SER A 1 72 ? -8.914 -28.859 -19.906 1 44.56 72 SER A N 1
ATOM 600 C CA . SER A 1 72 ? -9.227 -28.344 -21.234 1 44.56 72 SER A CA 1
ATOM 601 C C . SER A 1 72 ? -7.984 -28.281 -22.109 1 44.56 72 SER A C 1
ATOM 603 O O . SER A 1 72 ? -6.902 -27.938 -21.641 1 44.56 72 SER A O 1
ATOM 605 N N . THR A 1 73 ? -7.785 -29.219 -23.047 1 46.84 73 THR A N 1
ATOM 606 C CA . THR A 1 73 ? -6.809 -29.25 -24.125 1 46.84 73 THR A CA 1
ATOM 607 C C . THR A 1 73 ? -6.262 -27.859 -24.422 1 46.84 73 THR A C 1
ATOM 609 O O . THR A 1 73 ? -5.227 -27.719 -25.078 1 46.84 73 THR A O 1
ATOM 612 N N . GLY A 1 74 ? -7.113 -26.828 -24.578 1 47.72 74 GLY A N 1
ATOM 613 C CA . GLY A 1 74 ? -6.793 -25.578 -25.25 1 47.72 74 GLY A CA 1
ATOM 614 C C . GLY A 1 74 ? -5.691 -24.797 -24.562 1 47.72 74 GLY A C 1
ATOM 615 O O . GLY A 1 74 ? -5.352 -25.078 -23.406 1 47.72 74 GLY A O 1
ATOM 616 N N . ILE A 1 75 ? -4.691 -24.125 -25.25 1 50.5 75 ILE A N 1
ATOM 617 C CA . ILE A 1 75 ? -3.768 -23.094 -24.781 1 50.5 75 ILE A CA 1
ATOM 618 C C . ILE A 1 75 ? -4.34 -22.406 -23.531 1 50.5 75 ILE A C 1
ATOM 620 O O . ILE A 1 75 ? -5.395 -21.766 -23.609 1 50.5 75 ILE A O 1
ATOM 624 N N . GLY A 1 76 ? -4.574 -23.094 -22.516 1 55.81 76 GLY A N 1
ATOM 625 C CA . GLY A 1 76 ? -5.035 -22.594 -21.234 1 55.81 76 GLY A CA 1
ATOM 626 C C . GLY A 1 76 ? -4.848 -21.094 -21.062 1 55.81 76 GLY A C 1
ATOM 627 O O . GLY A 1 76 ? -4.07 -20.484 -21.781 1 55.81 76 GLY A O 1
ATOM 628 N N . GLN A 1 77 ? -5.809 -20.25 -20.922 1 75.44 77 GLN A N 1
ATOM 629 C CA . GLN A 1 77 ? -5.82 -18.797 -20.812 1 75.44 77 GLN A CA 1
ATOM 630 C C . GLN A 1 77 ? -4.801 -18.312 -19.781 1 75.44 77 GLN A C 1
ATOM 632 O O . GLN A 1 77 ? -5.035 -18.406 -18.578 1 75.44 77 GLN A O 1
ATOM 637 N N . VAL A 1 78 ? -3.496 -18.469 -20.188 1 81.31 78 VAL A N 1
ATOM 638 C CA . VAL A 1 78 ? -2.439 -17.891 -19.375 1 81.31 78 VAL A CA 1
ATOM 639 C C . VAL A 1 78 ? -2.32 -16.391 -19.688 1 81.31 78 VAL A C 1
ATOM 641 O O . VAL A 1 78 ? -2.377 -15.992 -20.844 1 81.31 78 VAL A O 1
ATOM 644 N N . VAL A 1 79 ? -2.363 -15.656 -18.641 1 90.19 79 VAL A N 1
ATOM 645 C CA . VAL A 1 79 ? -2.262 -14.203 -18.781 1 90.19 79 VAL A CA 1
ATOM 646 C C . VAL A 1 79 ? -1.033 -13.695 -18.031 1 90.19 79 VAL A C 1
ATOM 648 O O . VAL A 1 79 ? -0.737 -14.156 -16.922 1 90.19 79 VAL A O 1
ATOM 651 N N . LEU A 1 80 ? -0.319 -12.859 -18.656 1 90.81 80 LEU A N 1
ATOM 652 C CA . LEU A 1 80 ? 0.765 -12.18 -17.969 1 90.81 80 LEU A CA 1
ATOM 653 C C . LEU A 1 80 ? 0.218 -11.102 -17.031 1 90.81 80 LEU A C 1
ATOM 655 O O . LEU A 1 80 ? -0.617 -10.289 -17.453 1 90.81 80 LEU A O 1
ATOM 659 N N . THR A 1 81 ? 0.651 -11.141 -15.852 1 91.81 81 THR A N 1
ATOM 660 C CA . THR A 1 81 ? 0.168 -10.148 -14.898 1 91.81 81 THR A CA 1
ATOM 661 C C . THR A 1 81 ? 1.146 -8.984 -14.789 1 91.81 81 THR A C 1
ATOM 663 O O . THR A 1 81 ? 2.359 -9.172 -14.891 1 91.81 81 THR A O 1
ATOM 666 N N . ARG A 1 82 ? 0.582 -7.828 -14.602 1 94.06 82 ARG A N 1
ATOM 667 C CA . ARG A 1 82 ? 1.399 -6.633 -14.422 1 94.06 82 ARG A CA 1
ATOM 668 C C . ARG A 1 82 ? 1.97 -6.57 -13.016 1 94.06 82 ARG A C 1
ATOM 670 O O . ARG A 1 82 ? 1.23 -6.684 -12.031 1 94.06 82 ARG A O 1
ATOM 677 N N . LEU A 1 83 ? 3.299 -6.41 -12.93 1 97.94 83 LEU A N 1
ATOM 678 C CA . LEU A 1 83 ? 3.947 -6.18 -11.641 1 97.94 83 LEU A CA 1
ATOM 679 C C . LEU A 1 83 ? 4.078 -4.684 -11.359 1 97.94 83 LEU A C 1
ATOM 681 O O . LEU A 1 83 ? 4.469 -3.916 -12.242 1 97.94 83 LEU A O 1
ATOM 685 N N . ILE A 1 84 ? 3.736 -4.332 -10.164 1 97.62 84 ILE A N 1
ATOM 686 C CA . ILE A 1 84 ? 3.746 -2.914 -9.82 1 97.62 84 ILE A CA 1
ATOM 687 C C . ILE A 1 84 ? 4.488 -2.713 -8.5 1 97.62 84 ILE A C 1
ATOM 689 O O . ILE A 1 84 ? 4.762 -3.676 -7.781 1 97.62 84 ILE A O 1
ATOM 693 N N . THR A 1 85 ? 4.879 -1.439 -8.234 1 98.25 85 THR A N 1
ATOM 694 C CA . THR A 1 85 ? 5.555 -1.124 -6.98 1 98.25 85 THR A CA 1
ATOM 695 C C . THR A 1 85 ? 4.543 -0.94 -5.852 1 98.25 85 THR A C 1
ATOM 697 O O . THR A 1 85 ? 3.344 -0.797 -6.105 1 98.25 85 THR A O 1
ATOM 700 N N . ALA A 1 86 ? 5.016 -0.945 -4.68 1 98.38 86 ALA A N 1
ATOM 701 C CA . ALA A 1 86 ? 4.145 -0.696 -3.535 1 98.38 86 ALA A CA 1
ATOM 702 C C . ALA A 1 86 ? 3.434 0.648 -3.668 1 98.38 86 ALA A C 1
ATOM 704 O O . ALA A 1 86 ? 2.254 0.771 -3.326 1 98.38 86 ALA A O 1
ATOM 705 N N . ASP A 1 87 ? 4.168 1.66 -4.105 1 98.06 87 ASP A N 1
ATOM 706 C CA . ASP A 1 87 ? 3.547 2.965 -4.312 1 98.06 87 ASP A CA 1
ATOM 707 C C . ASP A 1 87 ? 2.391 2.871 -5.309 1 98.06 87 ASP A C 1
ATOM 709 O O . ASP A 1 87 ? 1.354 3.512 -5.125 1 98.06 87 ASP A O 1
ATOM 713 N N . GLN A 1 88 ? 2.617 2.137 -6.289 1 96.88 88 GLN A N 1
ATOM 714 C CA . GLN A 1 88 ? 1.597 1.995 -7.32 1 96.88 88 GLN A CA 1
ATOM 715 C C . GLN A 1 88 ? 0.379 1.242 -6.793 1 96.88 88 GLN A C 1
ATOM 717 O O . GLN A 1 88 ? -0.751 1.512 -7.203 1 96.88 88 GLN A O 1
ATOM 722 N N . VAL A 1 89 ? 0.567 0.269 -5.891 1 97.12 89 VAL A N 1
ATOM 723 C CA . VAL A 1 89 ? -0.557 -0.391 -5.234 1 97.12 89 VAL A CA 1
ATOM 724 C C . VAL A 1 89 ? -1.402 0.643 -4.492 1 97.12 89 VAL A C 1
ATOM 726 O O . VAL A 1 89 ? -2.625 0.683 -4.652 1 97.12 89 VAL A O 1
ATOM 729 N N . LEU A 1 90 ? -0.718 1.432 -3.752 1 97.19 90 LEU A N 1
ATOM 730 C CA . LEU A 1 90 ? -1.421 2.416 -2.936 1 97.19 90 LEU A CA 1
ATOM 731 C C . LEU A 1 90 ? -2.113 3.455 -3.812 1 97.19 90 LEU A C 1
ATOM 733 O O . LEU A 1 90 ? -3.199 3.932 -3.477 1 97.19 90 LEU A O 1
ATOM 737 N N . ASP A 1 91 ? -1.47 3.791 -4.934 1 95.56 91 ASP A N 1
ATOM 738 C CA . ASP A 1 91 ? -2.117 4.676 -5.895 1 95.56 91 ASP A CA 1
ATOM 739 C C . ASP A 1 91 ? -3.432 4.078 -6.395 1 95.56 91 ASP A C 1
ATOM 741 O O . ASP A 1 91 ? -4.445 4.773 -6.477 1 95.56 91 ASP A O 1
ATOM 745 N N . ARG A 1 92 ? -3.412 2.836 -6.742 1 93.25 92 ARG A N 1
ATOM 746 C CA . ARG A 1 92 ? -4.598 2.17 -7.27 1 93.25 92 ARG A CA 1
ATOM 747 C C . ARG A 1 92 ? -5.703 2.105 -6.219 1 93.25 92 ARG A C 1
ATOM 749 O O . ARG A 1 92 ? -6.875 2.316 -6.531 1 93.25 92 ARG A O 1
ATOM 756 N N . LEU A 1 93 ? -5.293 1.795 -5.004 1 93.94 93 LEU A N 1
ATOM 757 C CA . LEU A 1 93 ? -6.277 1.745 -3.93 1 93.94 93 LEU A CA 1
ATOM 758 C C . LEU A 1 93 ? -6.859 3.129 -3.664 1 93.94 93 LEU A C 1
ATOM 760 O O . LEU A 1 93 ? -8.023 3.25 -3.27 1 93.94 93 LEU A O 1
ATOM 764 N N . GLY A 1 94 ? -6.031 4.098 -3.848 1 92.12 94 GLY A N 1
ATOM 765 C CA . GLY A 1 94 ? -6.441 5.449 -3.496 1 92.12 94 GLY A CA 1
ATOM 766 C C . GLY A 1 94 ? -7.066 6.203 -4.652 1 92.12 94 GLY A C 1
ATOM 767 O O . GLY A 1 94 ? -7.457 7.363 -4.508 1 92.12 94 GLY A O 1
ATOM 768 N N . THR A 1 95 ? -6.98 5.691 -5.922 1 85.69 95 THR A N 1
ATOM 769 C CA . THR A 1 95 ? -7.605 6.324 -7.078 1 85.69 95 THR A CA 1
ATOM 770 C C . THR A 1 95 ? -9.117 6.438 -6.879 1 85.69 95 THR A C 1
ATOM 772 O O . THR A 1 95 ? -9.719 7.441 -7.258 1 85.69 95 THR A O 1
ATOM 775 N N . ALA A 1 96 ? -9.656 5.496 -6.348 1 84.88 96 ALA A N 1
ATOM 776 C CA . ALA A 1 96 ? -11.047 5.562 -5.895 1 84.88 96 ALA A CA 1
ATOM 777 C C . ALA A 1 96 ? -11.133 5.449 -4.379 1 84.88 96 ALA A C 1
ATOM 779 O O . ALA A 1 96 ? -10.156 5.09 -3.717 1 84.88 96 ALA A O 1
ATOM 780 N N . SER A 1 97 ? -12.258 5.91 -3.852 1 91.31 97 SER A N 1
ATOM 781 C CA . SER A 1 97 ? -12.43 5.766 -2.41 1 91.31 97 SER A CA 1
ATOM 782 C C . SER A 1 97 ? -12.344 4.305 -1.989 1 91.31 97 SER A C 1
ATOM 784 O O . SER A 1 97 ? -13.023 3.447 -2.562 1 91.31 97 SER A O 1
ATOM 786 N N . THR A 1 98 ? -11.445 4.094 -1.054 1 95.31 98 THR A N 1
ATOM 787 C CA . THR A 1 98 ? -11.242 2.727 -0.582 1 95.31 98 THR A CA 1
ATOM 788 C C . THR A 1 98 ? -11.383 2.652 0.937 1 95.31 98 THR A C 1
ATOM 790 O O . THR A 1 98 ? -10.789 3.459 1.658 1 95.31 98 THR A O 1
ATOM 793 N N . GLU A 1 99 ? -12.172 1.754 1.374 1 94.38 99 GLU A N 1
ATOM 794 C CA . GLU A 1 99 ? -12.289 1.453 2.797 1 94.38 99 GLU A CA 1
ATOM 795 C C . GLU A 1 99 ? -11.695 0.084 3.123 1 94.38 99 GLU A C 1
ATOM 797 O O . GLU A 1 99 ? -12.102 -0.927 2.549 1 94.38 99 GLU A O 1
ATOM 802 N N . CYS A 1 100 ? -10.734 0.066 4.031 1 94.81 100 CYS A N 1
ATOM 803 C CA . CYS A 1 100 ? -10.086 -1.181 4.434 1 94.81 100 CYS A CA 1
ATOM 804 C C . CYS A 1 100 ? -10.445 -1.538 5.871 1 94.81 100 CYS A C 1
ATOM 806 O O . CYS A 1 100 ? -10.344 -0.697 6.766 1 94.81 100 CYS A O 1
ATOM 808 N N . ARG A 1 101 ? -10.883 -2.76 6.051 1 93.94 101 ARG A N 1
ATOM 809 C CA . ARG A 1 101 ? -11.164 -3.293 7.383 1 93.94 101 ARG A CA 1
ATOM 810 C C . ARG A 1 101 ? -10.109 -4.316 7.793 1 93.94 101 ARG A C 1
ATOM 812 O O . ARG A 1 101 ? -9.914 -5.324 7.109 1 93.94 101 ARG A O 1
ATOM 819 N N . VAL A 1 102 ? -9.367 -3.986 8.82 1 93.25 102 VAL A N 1
ATOM 820 C CA . VAL A 1 102 ? -8.305 -4.855 9.305 1 93.25 102 VAL A CA 1
ATOM 821 C C . VAL A 1 102 ? -8.805 -5.66 10.508 1 93.25 102 VAL A C 1
ATOM 823 O O . VAL A 1 102 ? -9.438 -5.109 11.414 1 93.25 102 VAL A O 1
ATOM 826 N N . GLN A 1 103 ? -8.484 -6.93 10.398 1 88.88 103 GLN A N 1
ATOM 827 C CA . GLN A 1 103 ? -8.828 -7.77 11.547 1 88.88 103 GLN A CA 1
ATOM 828 C C . GLN A 1 103 ? -7.789 -7.641 12.656 1 88.88 103 GLN A C 1
ATOM 830 O O . GLN A 1 103 ? -6.586 -7.691 12.398 1 88.88 103 GLN A O 1
ATOM 835 N N . GLY A 1 104 ? -8.297 -7.422 13.875 1 79.19 104 GLY A N 1
ATOM 836 C CA . GLY A 1 104 ? -7.406 -7.242 15.008 1 79.19 104 GLY A CA 1
ATOM 837 C C . GLY A 1 104 ? -7.074 -5.789 15.289 1 79.19 104 GLY A C 1
ATOM 838 O O . GLY A 1 104 ? -7.848 -4.895 14.938 1 79.19 104 GLY A O 1
ATOM 839 N N . GLY A 1 105 ? -6.133 -5.531 16.125 1 68 105 GLY A N 1
ATOM 840 C CA . GLY A 1 105 ? -5.785 -4.164 16.469 1 68 105 GLY A CA 1
ATOM 841 C C . GLY A 1 105 ? -5.133 -3.406 15.32 1 68 105 GLY A C 1
ATOM 842 O O . GLY A 1 105 ? -4.555 -4.016 14.422 1 68 10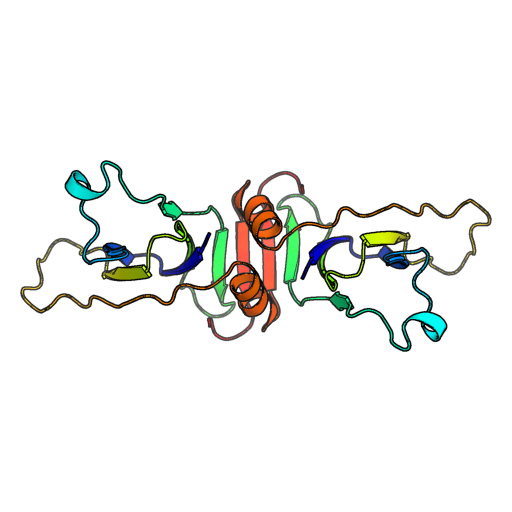5 GLY A O 1
ATOM 843 N N . LEU A 1 106 ? -5.742 -2.229 15.391 1 64.94 106 LEU A N 1
ATOM 844 C CA . LEU A 1 106 ? -5.016 -1.359 14.469 1 64.94 106 LEU A CA 1
ATOM 845 C C . LEU A 1 106 ? -3.594 -1.113 14.969 1 64.94 106 LEU A C 1
ATOM 847 O O . LEU A 1 106 ? -3.369 -0.965 16.172 1 64.94 106 LEU A O 1
ATOM 851 N N . PHE A 1 107 ? -2.557 -1.233 14.039 1 64.31 107 PHE A N 1
ATOM 852 C CA . PHE A 1 107 ? -1.115 -1.045 14.148 1 64.31 107 PHE A CA 1
ATOM 853 C C . PHE A 1 107 ? -0.66 -1.197 15.594 1 64.31 107 PHE A C 1
ATOM 855 O O . PHE A 1 107 ? -1.39 -0.838 16.516 1 64.31 107 PHE A O 1
ATOM 862 N N . MET B 1 1 ? 8.32 8.648 -1.968 1 97.12 1 MET B N 1
ATOM 863 C CA . MET B 1 1 ? 7.262 9.109 -1.075 1 97.12 1 MET B CA 1
ATOM 864 C C . MET B 1 1 ? 7.289 8.336 0.241 1 97.12 1 MET B C 1
ATOM 866 O O . MET B 1 1 ? 7.82 7.23 0.307 1 97.12 1 MET B O 1
ATOM 870 N N . LYS B 1 2 ? 6.82 9.055 1.317 1 98.56 2 LYS B N 1
ATOM 871 C CA . LYS B 1 2 ? 6.562 8.445 2.617 1 98.56 2 LYS B CA 1
ATOM 872 C C . LYS B 1 2 ? 5.078 8.5 2.969 1 98.56 2 LYS B C 1
ATOM 874 O O . LYS B 1 2 ? 4.328 9.281 2.379 1 98.56 2 LYS B O 1
ATOM 879 N N . TYR B 1 3 ? 4.738 7.633 3.979 1 98.5 3 TYR B N 1
ATOM 880 C CA . TYR B 1 3 ? 3.322 7.504 4.305 1 98.5 3 TYR B CA 1
ATOM 881 C C . TYR B 1 3 ? 3.109 7.508 5.816 1 98.5 3 TYR B C 1
ATOM 883 O O . TYR B 1 3 ? 4.035 7.23 6.578 1 98.5 3 TYR B O 1
ATOM 891 N N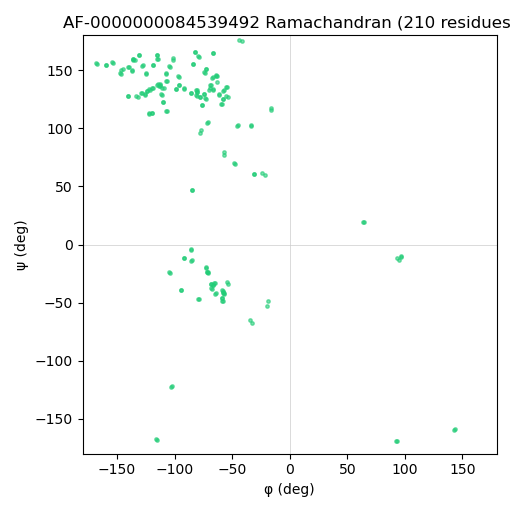 . PHE B 1 4 ? 1.932 7.809 6.195 1 97.81 4 PHE B N 1
ATOM 892 C CA . PHE B 1 4 ? 1.537 7.684 7.594 1 97.81 4 PHE B CA 1
ATOM 893 C C . PHE B 1 4 ? 0.02 7.605 7.723 1 97.81 4 PHE B C 1
ATOM 895 O O . PHE B 1 4 ? -0.707 8.047 6.828 1 97.81 4 PHE B O 1
ATOM 902 N N . PHE B 1 5 ? -0.399 7.004 8.781 1 96.69 5 PHE B N 1
ATOM 903 C CA . PHE B 1 5 ? -1.819 6.941 9.102 1 96.69 5 PHE B CA 1
ATOM 904 C C . PHE B 1 5 ? -2.201 8.039 10.086 1 96.69 5 PHE B C 1
ATOM 906 O O . PHE B 1 5 ? -1.46 8.312 11.031 1 96.69 5 PHE B O 1
ATOM 913 N N . LEU B 1 6 ? -3.26 8.609 9.836 1 95.94 6 LEU B N 1
ATOM 914 C CA . LEU B 1 6 ? -3.752 9.648 10.734 1 95.94 6 LEU B CA 1
ATOM 915 C C . LEU B 1 6 ? -5.203 9.391 11.125 1 95.94 6 LEU B C 1
ATOM 917 O O . LEU B 1 6 ? -6.051 9.156 10.258 1 95.94 6 LEU B O 1
ATOM 921 N N . SER B 1 7 ? -5.441 9.453 12.422 1 92.81 7 SER B N 1
ATOM 922 C CA . SER B 1 7 ? -6.789 9.203 12.922 1 92.81 7 SER B CA 1
ATOM 923 C C . SER B 1 7 ? -7.754 10.297 12.477 1 92.81 7 SER B C 1
ATOM 925 O O . SER B 1 7 ? -7.395 11.477 12.438 1 92.81 7 SER B O 1
ATOM 927 N N . GLU B 1 8 ? -8.953 9.766 12.227 1 91.88 8 GLU B N 1
ATOM 928 C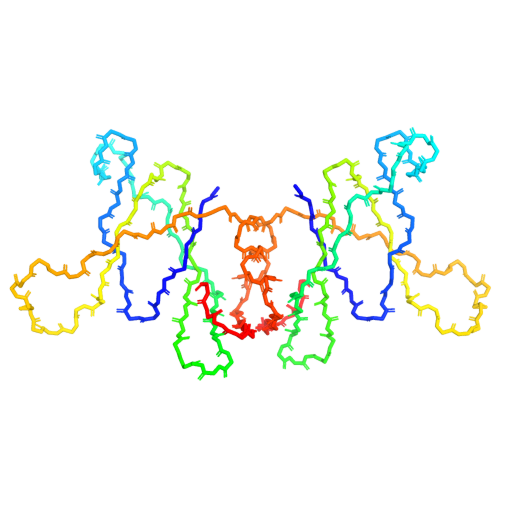 CA . GLU B 1 8 ? -10 10.75 11.969 1 91.88 8 GLU B CA 1
ATOM 929 C C . GLU B 1 8 ? -10.109 11.75 13.125 1 91.88 8 GLU B C 1
ATOM 931 O O . GLU B 1 8 ? -10.062 11.367 14.289 1 91.88 8 GLU B O 1
ATOM 936 N N . GLY B 1 9 ? -10.219 13.047 12.906 1 88.06 9 GLY B N 1
ATOM 937 C CA . GLY B 1 9 ? -10.312 14.07 13.938 1 88.06 9 GLY B CA 1
ATOM 938 C C . GLY B 1 9 ? -8.984 14.727 14.25 1 88.06 9 GLY B C 1
ATOM 939 O O . GLY B 1 9 ? -8.922 15.664 15.055 1 88.06 9 GLY B O 1
ATOM 940 N N . TRP B 1 10 ? -7.984 14.203 13.742 1 92 10 TRP B N 1
ATOM 941 C CA . TRP B 1 10 ? -6.664 14.797 13.93 1 92 10 TRP B CA 1
ATOM 942 C C . TRP B 1 10 ? -6.246 15.586 12.688 1 92 10 TRP B C 1
ATOM 944 O O . TRP B 1 10 ? -6.789 15.375 11.602 1 92 10 TRP B O 1
ATOM 954 N N . THR B 1 11 ? -5.305 16.5 12.891 1 94.69 11 THR B N 1
ATOM 955 C CA . THR B 1 11 ? -4.793 17.297 11.781 1 94.69 11 THR B CA 1
ATOM 956 C C . THR B 1 11 ? -3.271 17.375 11.828 1 94.69 11 THR B C 1
ATOM 958 O O . THR B 1 11 ? -2.664 17.141 12.875 1 94.69 11 THR B O 1
ATOM 961 N N . ILE B 1 12 ? -2.707 17.672 10.688 1 95.25 12 ILE B N 1
ATOM 962 C CA . ILE B 1 12 ? -1.257 17.781 10.578 1 95.25 12 ILE B CA 1
ATOM 963 C C . ILE B 1 12 ? -0.811 19.156 11.078 1 95.25 12 ILE B C 1
ATOM 965 O O . ILE B 1 12 ? -1.405 20.172 10.719 1 95.25 12 ILE B O 1
ATOM 969 N N . GLY B 1 13 ? 0.183 19.188 11.891 1 93.06 13 GLY B N 1
ATOM 970 C CA . GLY B 1 13 ? 0.759 20.422 12.391 1 93.06 13 GLY B CA 1
ATOM 971 C C . GLY B 1 13 ? 2.062 20.797 11.711 1 93.06 13 GLY B C 1
ATOM 972 O O . GLY B 1 13 ? 2.117 20.906 10.484 1 93.06 13 GLY B O 1
ATOM 973 N N . ARG B 1 14 ? 3.084 20.938 12.531 1 92.94 14 ARG B N 1
ATOM 974 C CA . ARG B 1 14 ? 4.371 21.375 12 1 92.94 14 ARG B CA 1
ATOM 975 C C . ARG B 1 14 ? 5.055 20.266 11.219 1 92.94 14 ARG B C 1
ATOM 977 O O . ARG B 1 14 ? 4.926 19.094 11.562 1 92.94 14 ARG B O 1
ATOM 984 N N . ILE B 1 15 ? 5.75 20.609 10.266 1 96.38 15 ILE B N 1
ATOM 985 C CA . ILE B 1 15 ? 6.492 19.719 9.391 1 96.38 15 ILE B CA 1
ATOM 986 C C . ILE B 1 15 ? 7.969 20.109 9.383 1 96.38 15 ILE B C 1
ATOM 988 O O . ILE B 1 15 ? 8.305 21.297 9.32 1 96.38 15 ILE B O 1
ATOM 992 N N . TRP B 1 16 ? 8.781 19.156 9.547 1 96.38 16 TRP B N 1
ATOM 993 C CA . TRP B 1 16 ? 10.219 19.406 9.562 1 96.38 16 TRP B CA 1
ATOM 994 C C . TRP B 1 16 ? 10.883 18.766 8.344 1 96.38 16 TRP B C 1
ATOM 996 O O . TRP B 1 16 ? 10.555 17.641 7.965 1 96.38 16 TRP B O 1
ATOM 1006 N N . GLY B 1 17 ? 11.773 19.422 7.676 1 95.25 17 GLY B N 1
ATOM 1007 C CA . GLY B 1 17 ? 12.703 18.891 6.684 1 95.25 17 GLY B CA 1
ATOM 1008 C C . GLY B 1 17 ? 14.156 19.016 7.109 1 95.25 17 GLY B C 1
ATOM 1009 O O . GLY B 1 17 ? 14.453 19.156 8.297 1 95.25 17 GLY B O 1
ATOM 1010 N N . ILE B 1 18 ? 14.859 18.766 6.059 1 90.56 18 ILE B N 1
ATOM 1011 C CA . ILE B 1 18 ? 16.281 18.906 6.34 1 90.56 18 ILE B CA 1
ATOM 1012 C C . ILE B 1 18 ? 16.578 20.344 6.77 1 90.56 18 ILE B C 1
ATOM 1014 O O . ILE B 1 18 ? 16.125 21.297 6.121 1 90.56 18 ILE B O 1
ATOM 1018 N N . GLY B 1 19 ? 17.281 20.516 7.914 1 90.56 19 GLY B N 1
ATOM 1019 C CA . GLY B 1 19 ? 17.688 21.844 8.367 1 90.56 19 GLY B CA 1
ATOM 1020 C C . GLY B 1 19 ? 16.703 22.484 9.328 1 90.56 19 GLY B C 1
ATOM 1021 O O . GLY B 1 19 ? 16.922 23.594 9.789 1 90.56 19 GLY B O 1
ATOM 1022 N N . GLY B 1 20 ? 15.547 21.922 9.453 1 94.06 20 GLY B N 1
ATOM 1023 C CA . GLY B 1 20 ? 14.641 22.453 10.461 1 94.06 20 GLY B CA 1
ATOM 1024 C C . GLY B 1 20 ? 13.188 22.453 10.008 1 94.06 20 GLY B C 1
ATOM 1025 O O . GLY B 1 20 ? 12.797 21.672 9.141 1 94.06 20 GLY B O 1
ATOM 1026 N N . LEU B 1 21 ? 12.414 23.328 10.727 1 94.38 21 LEU B N 1
ATOM 1027 C CA . LEU B 1 21 ? 10.992 23.484 10.422 1 94.38 21 LEU B CA 1
ATOM 1028 C C . LEU B 1 21 ? 10.789 23.906 8.969 1 94.38 21 LEU B C 1
ATOM 1030 O O . LEU B 1 21 ? 11.508 24.766 8.453 1 94.38 21 LEU B O 1
ATOM 1034 N N . TRP B 1 22 ? 9.891 23.219 8.336 1 95.88 22 TRP B N 1
ATOM 1035 C CA . TRP B 1 22 ? 9.594 23.594 6.957 1 95.88 22 TRP B CA 1
ATOM 1036 C C . TRP B 1 22 ? 9.125 25.031 6.871 1 95.88 22 TRP B C 1
ATOM 1038 O O . TRP B 1 22 ? 8.172 25.438 7.551 1 95.88 22 TRP B O 1
ATOM 1048 N N . ASP B 1 23 ? 9.844 25.734 6.148 1 92.69 23 ASP B N 1
ATOM 1049 C CA . ASP B 1 23 ? 9.555 27.156 5.953 1 92.69 23 ASP B CA 1
ATOM 1050 C C . ASP B 1 23 ? 9.367 27.484 4.469 1 92.69 23 ASP B C 1
ATOM 1052 O O . ASP B 1 23 ? 10.312 27.391 3.688 1 92.69 23 ASP B O 1
ATOM 1056 N N . VAL B 1 24 ? 8.07 27.859 4.105 1 91.31 24 VAL B N 1
ATOM 1057 C CA . VAL B 1 24 ? 7.715 28.141 2.717 1 91.31 24 VAL B CA 1
ATOM 1058 C C . VAL B 1 24 ? 8.664 29.188 2.143 1 91.31 24 VAL B C 1
ATOM 1060 O O . VAL B 1 24 ? 9.031 29.125 0.965 1 91.31 24 VAL B O 1
ATOM 1063 N N . ALA B 1 25 ? 9.07 30.062 2.977 1 91.62 25 ALA B N 1
ATOM 1064 C CA . ALA B 1 25 ? 9.977 31.094 2.508 1 91.62 25 ALA B CA 1
ATOM 1065 C C . ALA B 1 25 ? 11.336 30.5 2.125 1 91.62 25 ALA B C 1
ATOM 1067 O O . ALA B 1 25 ? 11.977 30.969 1.177 1 91.62 25 ALA B O 1
ATOM 1068 N N . THR B 1 26 ? 11.758 29.625 2.816 1 90.06 26 THR B N 1
ATOM 1069 C CA . THR B 1 26 ? 13.062 29 2.582 1 90.06 26 THR B CA 1
ATOM 1070 C C . THR B 1 26 ? 12.977 27.984 1.45 1 90.06 26 THR B C 1
ATOM 1072 O O . THR B 1 26 ? 13.789 28 0.524 1 90.06 26 THR B O 1
ATOM 1075 N N . GLN B 1 27 ? 11.953 27.109 1.465 1 91.81 27 GLN B N 1
ATOM 1076 C CA . GLN B 1 27 ? 11.828 26.016 0.51 1 91.81 27 GLN B CA 1
ATOM 1077 C C . GLN B 1 27 ? 11.141 26.484 -0.772 1 91.81 27 GLN B C 1
ATOM 1079 O O . GLN B 1 27 ? 11.188 25.797 -1.793 1 91.81 27 GLN B O 1
ATOM 1084 N N . ARG B 1 28 ? 10.516 27.688 -0.717 1 93.25 28 ARG B N 1
ATOM 1085 C CA . ARG B 1 28 ? 9.859 28.344 -1.84 1 93.25 28 ARG B CA 1
ATOM 1086 C C . ARG B 1 28 ? 8.664 27.531 -2.332 1 93.25 28 ARG B C 1
ATOM 1088 O O . ARG B 1 28 ? 8.289 27.625 -3.504 1 93.25 28 ARG B O 1
ATOM 1095 N N . ARG B 1 29 ? 8.172 26.641 -1.491 1 95.69 29 ARG B N 1
ATOM 1096 C CA . ARG B 1 29 ? 6.996 25.844 -1.789 1 95.69 29 ARG B CA 1
ATOM 1097 C C . ARG B 1 29 ? 6.488 25.125 -0.538 1 95.69 29 ARG B C 1
ATOM 1099 O O . ARG B 1 29 ? 7.215 25 0.45 1 95.69 29 ARG B O 1
ATOM 1106 N N . LEU B 1 30 ? 5.219 24.812 -0.585 1 95.44 30 LEU B N 1
ATOM 1107 C CA . LEU B 1 30 ? 4.668 23.938 0.441 1 95.44 30 LEU B CA 1
ATOM 1108 C C . LEU B 1 30 ? 5.141 22.5 0.24 1 95.44 30 LEU B C 1
ATOM 1110 O O . LEU B 1 30 ? 5.449 22.094 -0.883 1 95.44 30 LEU B O 1
ATOM 1114 N N . PRO B 1 31 ? 5.223 21.797 1.361 1 96.06 31 PRO B N 1
ATOM 1115 C CA . PRO B 1 31 ? 5.535 20.391 1.164 1 96.06 31 PRO B CA 1
ATOM 1116 C C . PRO B 1 31 ? 4.441 19.641 0.397 1 96.06 31 PRO B C 1
ATOM 1118 O O . PRO B 1 31 ? 3.26 19.953 0.539 1 96.06 31 PRO B O 1
ATOM 1121 N N . ASP B 1 32 ? 4.863 18.672 -0.426 1 97 32 ASP B N 1
ATOM 1122 C CA . ASP B 1 32 ? 3.889 17.781 -1.041 1 97 32 ASP B CA 1
ATOM 1123 C C . ASP B 1 32 ? 3.295 16.828 -0.009 1 97 32 ASP B C 1
ATOM 1125 O O . ASP B 1 32 ? 3.994 15.961 0.515 1 97 32 ASP B O 1
ATOM 1129 N N . LEU B 1 33 ? 2.184 17.062 0.331 1 97.25 33 LEU B N 1
ATOM 1130 C CA . LEU B 1 33 ? 1.409 16.297 1.309 1 97.25 33 LEU B CA 1
ATOM 1131 C C . LEU B 1 33 ? 0.004 16.016 0.788 1 97.25 33 LEU B C 1
ATOM 1133 O O . LEU B 1 33 ? -0.715 16.938 0.398 1 97.25 33 LEU B O 1
ATOM 1137 N N . GLN B 1 34 ? -0.384 14.727 0.82 1 97.19 34 GLN B N 1
ATOM 1138 C CA . GLN B 1 34 ? -1.665 14.375 0.215 1 97.19 34 GLN B CA 1
ATOM 1139 C C . GLN B 1 34 ? -2.402 13.336 1.055 1 97.19 34 GLN B C 1
ATOM 1141 O O . GLN B 1 34 ? -1.821 12.328 1.45 1 97.19 34 GLN B O 1
ATOM 1146 N N . LYS B 1 35 ? -3.658 13.664 1.36 1 97.25 35 LYS B N 1
ATOM 1147 C CA . LYS B 1 35 ? -4.559 12.648 1.897 1 97.25 35 LYS B CA 1
ATOM 1148 C C . LYS B 1 35 ? -5.051 11.711 0.798 1 97.25 35 LYS B C 1
ATOM 1150 O O . LYS B 1 35 ? -5.66 12.156 -0.177 1 97.25 35 LYS B O 1
ATOM 1155 N N . LEU B 1 36 ? -4.77 10.484 0.942 1 96.44 36 LEU B N 1
ATOM 1156 C CA . LEU B 1 36 ? -5.289 9.523 -0.02 1 96.44 36 LEU B CA 1
ATOM 1157 C C . LEU B 1 36 ? -6.707 9.102 0.345 1 96.44 36 LEU B C 1
ATOM 1159 O O . LEU B 1 36 ? -7.109 9.195 1.509 1 96.44 36 LEU B O 1
ATOM 1163 N N . ASP B 1 37 ? -7.445 8.688 -0.592 1 95.81 37 ASP B N 1
ATOM 1164 C CA . ASP B 1 37 ? -8.805 8.234 -0.331 1 95.81 37 ASP B CA 1
ATOM 1165 C C . ASP B 1 37 ? -8.82 6.766 0.097 1 95.81 37 ASP B C 1
ATOM 1167 O O . ASP B 1 37 ? -9.586 5.965 -0.437 1 95.81 37 ASP B O 1
ATOM 1171 N N . VAL B 1 38 ? -7.984 6.484 0.96 1 96.56 38 VAL B N 1
ATOM 1172 C CA . VAL B 1 38 ? -7.867 5.168 1.584 1 96.56 38 VAL B CA 1
ATOM 1173 C C . VAL B 1 38 ? -8.086 5.289 3.09 1 96.56 38 VAL B C 1
ATOM 1175 O O . VAL B 1 38 ? -7.301 5.93 3.791 1 96.56 38 VAL B O 1
ATOM 1178 N N . CYS B 1 39 ? -9.141 4.738 3.562 1 96.12 39 CYS B N 1
ATOM 1179 C CA . CYS B 1 39 ? -9.492 4.754 4.977 1 96.12 39 CYS B CA 1
ATOM 1180 C C . CYS B 1 39 ? -9.406 3.354 5.574 1 96.12 39 CYS B C 1
ATOM 1182 O O . CYS B 1 39 ? -9.852 2.383 4.961 1 96.12 39 CYS B O 1
ATOM 1184 N N . VAL B 1 40 ? -8.836 3.232 6.801 1 95.31 40 VAL B N 1
ATOM 1185 C CA . VAL B 1 40 ? -8.633 1.946 7.461 1 95.31 40 VAL B CA 1
ATOM 1186 C C . VAL B 1 40 ? -9.359 1.935 8.805 1 95.31 40 VAL B C 1
ATOM 1188 O O . VAL B 1 40 ? -9.305 2.908 9.555 1 95.31 40 VAL B O 1
ATOM 1191 N N . SER B 1 41 ? -10.047 0.934 9.055 1 93.69 41 SER B N 1
ATOM 1192 C CA . SER B 1 41 ? -10.688 0.752 10.352 1 93.69 41 SER B CA 1
ATOM 1193 C C . SER B 1 41 ? -10.539 -0.681 10.844 1 93.69 41 SER B C 1
ATOM 1195 O O . SER B 1 41 ? -10.258 -1.59 10.062 1 93.69 41 SER B O 1
ATOM 1197 N N . ASN B 1 42 ? -10.492 -0.862 12.078 1 89 42 ASN B N 1
ATOM 1198 C CA . ASN B 1 42 ? -10.523 -2.209 12.641 1 89 42 ASN B CA 1
ATOM 1199 C C . ASN B 1 42 ? -11.938 -2.779 12.656 1 89 42 ASN B C 1
ATOM 1201 O O . ASN B 1 42 ? -12.914 -2.031 12.625 1 89 42 ASN B O 1
ATOM 1205 N N . ASP B 1 43 ? -12 -4.078 12.781 1 81.06 43 ASP B N 1
ATOM 1206 C CA . ASP B 1 43 ? -13.297 -4.75 12.742 1 81.06 43 ASP B CA 1
ATOM 1207 C C . ASP B 1 43 ? -14.109 -4.457 14 1 81.06 43 ASP B C 1
ATOM 1209 O O . ASP B 1 43 ? -15.344 -4.508 13.977 1 81.06 43 ASP B O 1
ATOM 1213 N N . THR B 1 44 ? -13.398 -4.137 15.016 1 78.88 44 THR B N 1
ATOM 1214 C CA . THR B 1 44 ? -14.078 -4 16.297 1 78.88 44 THR B CA 1
ATOM 1215 C C . THR B 1 44 ? -14.242 -2.529 16.672 1 78.88 44 THR B C 1
ATOM 1217 O O . THR B 1 44 ? -15.086 -2.184 17.5 1 78.88 44 THR B O 1
ATOM 1220 N N . ASP B 1 45 ? -13.406 -1.723 16.125 1 74.31 45 ASP B N 1
ATOM 1221 C CA . ASP B 1 45 ? -13.375 -0.32 16.531 1 74.31 45 ASP B CA 1
ATOM 1222 C C . ASP B 1 45 ? -13.953 0.578 15.438 1 74.31 45 ASP B C 1
ATOM 1224 O O . ASP B 1 45 ? -13.898 0.237 14.25 1 74.31 45 ASP B O 1
ATOM 1228 N N . THR B 1 46 ? -14.562 1.599 15.93 1 78.06 46 THR B N 1
ATOM 1229 C CA . THR B 1 46 ? -15.164 2.566 15.023 1 78.06 46 THR B CA 1
ATOM 1230 C C . THR B 1 46 ? -14.148 3.611 14.578 1 78.06 46 THR B C 1
ATOM 1232 O O . THR B 1 46 ? -14.43 4.441 13.719 1 78.06 46 THR B O 1
ATOM 1235 N N . GLU B 1 47 ? -12.977 3.535 15.117 1 86 47 GLU B N 1
ATOM 1236 C CA . GLU B 1 47 ? -11.977 4.535 14.758 1 86 47 GLU B CA 1
ATOM 1237 C C . GLU B 1 47 ? -11.5 4.344 13.32 1 86 47 GLU B C 1
ATOM 1239 O O . GLU B 1 47 ? -11.18 3.225 12.906 1 86 47 GLU B O 1
ATOM 1244 N N . LYS B 1 48 ? -11.492 5.5 12.688 1 93.06 48 LYS B N 1
ATOM 1245 C CA . LYS B 1 48 ? -11.047 5.496 11.297 1 93.06 48 LYS B CA 1
ATOM 1246 C C . LYS B 1 48 ? -9.688 6.176 11.156 1 93.06 48 LYS B C 1
ATOM 1248 O O . LYS B 1 48 ? -9.438 7.211 11.781 1 93.06 48 LYS B O 1
ATOM 1253 N N . MET B 1 49 ? -8.836 5.52 10.406 1 94.56 49 MET B N 1
ATOM 1254 C CA . MET B 1 49 ? -7.539 6.098 10.078 1 94.56 49 MET B CA 1
ATOM 1255 C C . MET B 1 49 ? -7.422 6.359 8.578 1 94.56 49 MET B C 1
ATOM 1257 O O . MET B 1 49 ? -7.859 5.543 7.766 1 94.56 49 MET B O 1
ATOM 1261 N N . TRP B 1 50 ? -6.871 7.508 8.328 1 96.94 50 TRP B N 1
ATOM 1262 C CA . TRP B 1 50 ? -6.68 7.879 6.93 1 96.94 50 TRP B CA 1
ATOM 1263 C C . TRP B 1 50 ? -5.211 7.781 6.535 1 96.94 50 TRP B C 1
ATOM 1265 O O . TRP B 1 50 ? -4.328 8.133 7.32 1 96.94 50 TRP B O 1
ATOM 1275 N N . LEU B 1 51 ? -5.031 7.273 5.285 1 97.62 51 LEU B N 1
ATOM 1276 C CA . LEU B 1 51 ? -3.67 7.188 4.77 1 97.62 51 LEU B CA 1
ATOM 1277 C C . LEU B 1 51 ? -3.256 8.5 4.109 1 97.62 51 LEU B C 1
ATOM 1279 O O . LEU B 1 51 ? -4.02 9.07 3.33 1 97.62 51 LEU B O 1
ATOM 1283 N N . TYR B 1 52 ? -2.094 8.969 4.5 1 97.94 52 TYR B N 1
ATOM 1284 C CA . TYR B 1 52 ? -1.496 10.164 3.906 1 97.94 52 TYR B CA 1
ATOM 1285 C C . TYR B 1 52 ? -0.161 9.828 3.25 1 97.94 52 TYR B C 1
ATOM 1287 O O . TYR B 1 52 ? 0.497 8.859 3.621 1 97.94 52 TYR B O 1
ATOM 1295 N N . ARG B 1 53 ? 0.215 10.594 2.301 1 98.31 53 ARG B N 1
ATOM 1296 C CA . ARG B 1 53 ? 1.556 10.508 1.73 1 98.31 53 ARG B CA 1
ATOM 1297 C C . ARG B 1 53 ? 2.256 11.859 1.777 1 98.31 53 ARG B C 1
ATOM 1299 O O . ARG B 1 53 ? 1.607 12.906 1.676 1 98.31 53 ARG B O 1
ATOM 1306 N N . VAL B 1 54 ? 3.553 11.844 1.954 1 98.38 54 VAL B N 1
ATOM 1307 C CA . VAL B 1 54 ? 4.348 13.07 2.018 1 98.38 54 VAL B CA 1
ATOM 1308 C C . VAL B 1 54 ? 5.66 12.875 1.265 1 98.38 54 VAL B C 1
ATOM 1310 O O . VAL B 1 54 ? 6.164 11.75 1.167 1 98.38 54 VAL B O 1
ATOM 1313 N N . GLU B 1 55 ? 6.172 13.883 0.794 1 98.25 55 GLU B N 1
ATOM 1314 C CA . GLU B 1 55 ? 7.391 13.797 -0.002 1 98.25 55 GLU B CA 1
ATOM 1315 C C . GLU B 1 55 ? 8.578 13.336 0.849 1 98.25 55 GLU B C 1
ATOM 1317 O O . GLU B 1 55 ? 8.57 13.508 2.07 1 98.25 55 GLU B O 1
ATOM 1322 N N . ASP B 1 56 ? 9.609 12.938 0.169 1 97.38 56 ASP B N 1
ATOM 1323 C CA . ASP B 1 56 ? 10.758 12.32 0.838 1 97.38 56 ASP B CA 1
ATOM 1324 C C . ASP B 1 56 ? 11.555 13.367 1.622 1 97.38 56 ASP B C 1
ATOM 1326 O O . ASP B 1 56 ? 12.227 13.031 2.602 1 97.38 56 ASP B O 1
ATOM 1330 N N . GLU B 1 57 ? 11.461 14.594 1.264 1 96.38 57 GLU B N 1
ATOM 1331 C CA . GLU B 1 57 ? 12.227 15.656 1.898 1 96.38 57 GLU B CA 1
ATOM 1332 C C . GLU B 1 57 ? 11.703 15.961 3.297 1 96.38 57 GLU B C 1
ATOM 1334 O O . GLU B 1 57 ? 12.375 16.625 4.094 1 96.38 57 GLU B O 1
ATOM 1339 N N . VAL B 1 58 ? 10.523 15.586 3.543 1 97.38 58 VAL B N 1
ATOM 1340 C CA . VAL B 1 58 ? 9.969 15.727 4.887 1 97.38 58 VAL B CA 1
ATOM 1341 C C . VAL B 1 58 ? 10.609 14.703 5.816 1 97.38 58 VAL B C 1
ATOM 1343 O O . VAL B 1 58 ? 10.609 13.5 5.523 1 97.38 58 VAL B O 1
ATOM 1346 N N . LEU B 1 59 ? 11.133 15.164 6.848 1 96.44 59 LEU B N 1
ATOM 1347 C CA . LEU B 1 59 ? 11.812 14.281 7.797 1 96.44 59 LEU B CA 1
ATOM 1348 C C . LEU B 1 59 ? 10.859 13.852 8.914 1 96.44 59 LEU B C 1
ATOM 1350 O O . LEU B 1 59 ? 10.891 12.703 9.352 1 96.44 59 LEU B O 1
ATOM 1354 N N . MET B 1 60 ? 10.039 14.805 9.336 1 96.69 60 MET B N 1
ATOM 1355 C CA . MET B 1 60 ? 9.141 14.539 10.445 1 96.69 60 MET B CA 1
ATOM 1356 C C . MET B 1 60 ? 7.902 15.43 10.375 1 96.69 60 MET B C 1
ATOM 1358 O O . MET B 1 60 ? 7.953 16.516 9.797 1 96.69 60 MET B O 1
ATOM 1362 N N . LEU B 1 61 ? 6.902 14.922 11.008 1 96.12 61 LEU B N 1
ATOM 1363 C CA . LEU B 1 61 ? 5.703 15.742 11.102 1 96.12 61 LEU B CA 1
ATOM 1364 C C . LEU B 1 61 ? 4.977 15.508 12.422 1 96.12 61 LEU B C 1
ATOM 1366 O O . LEU B 1 61 ? 5.016 14.398 12.961 1 96.12 61 LEU B O 1
ATOM 1370 N N . GLU B 1 62 ? 4.395 16.516 12.875 1 95.31 62 GLU B N 1
ATOM 1371 C CA . GLU B 1 62 ? 3.562 16.375 14.062 1 95.31 62 GLU B CA 1
ATOM 1372 C C . GLU B 1 62 ? 2.078 16.406 13.711 1 95.31 62 GLU B C 1
ATOM 1374 O O . GLU B 1 62 ? 1.686 17.031 12.719 1 95.31 62 GLU B O 1
ATOM 1379 N N . VAL B 1 63 ? 1.271 15.766 14.562 1 95.44 63 VAL B N 1
ATOM 1380 C CA . VAL B 1 63 ? -0.179 15.805 14.398 1 95.44 63 VAL B CA 1
ATOM 1381 C C . VAL B 1 63 ? -0.833 16.219 15.711 1 95.44 63 VAL B C 1
ATOM 1383 O O . VAL B 1 63 ? -0.229 16.094 16.781 1 95.44 63 VAL B O 1
ATOM 1386 N N . LYS B 1 64 ? -1.973 16.781 15.578 1 91.94 64 LYS B N 1
ATOM 1387 C CA . LYS B 1 64 ? -2.705 17.234 16.75 1 91.94 64 LYS B CA 1
ATOM 1388 C C . LYS B 1 64 ? -4.211 17.047 16.562 1 91.94 64 LYS B C 1
ATOM 1390 O O . LYS B 1 64 ? -4.699 17.016 15.438 1 91.94 64 LYS B O 1
ATOM 1395 N N . PRO B 1 65 ? -4.875 16.844 17.719 1 90.06 65 PRO B N 1
ATOM 1396 C CA . PRO B 1 65 ? -6.332 16.781 17.578 1 90.06 65 PRO B CA 1
ATOM 1397 C C . PRO B 1 65 ? -6.914 18.016 16.891 1 90.06 65 PRO B C 1
ATOM 1399 O O . PRO B 1 65 ? -6.426 19.125 17.094 1 90.06 65 PRO B O 1
ATOM 1402 N N . GLN B 1 66 ? -7.66 17.766 15.906 1 81.75 66 GLN B N 1
ATOM 1403 C CA . GLN B 1 66 ? -8.312 18.906 15.258 1 81.75 66 GLN B CA 1
ATOM 1404 C C . GLN B 1 66 ? -9.156 19.703 16.25 1 81.75 66 GLN B C 1
ATOM 1406 O O . GLN B 1 66 ? -9.969 19.125 16.984 1 81.75 66 GLN B O 1
ATOM 1411 N N . TRP B 1 67 ? -8.633 20.625 17.141 1 61.25 67 TRP B N 1
ATOM 1412 C CA . TRP B 1 67 ? -9.203 21.438 18.203 1 61.25 67 TRP B CA 1
ATOM 1413 C C . TRP B 1 67 ? -10.625 21.859 17.859 1 61.25 67 TRP B C 1
ATOM 1415 O O . TRP B 1 67 ? -10.914 22.25 16.734 1 61.25 67 TRP B O 1
ATOM 1425 N N . THR B 1 68 ? -11.719 21.25 18.391 1 53.38 68 THR B N 1
ATOM 1426 C CA . THR B 1 68 ? -12.922 22.031 18.641 1 53.38 68 THR B CA 1
ATOM 1427 C C . THR B 1 68 ? -12.57 23.375 19.281 1 53.38 68 THR B C 1
ATOM 1429 O O . THR B 1 68 ? -11.484 23.531 19.844 1 53.38 68 THR B O 1
ATOM 1432 N N . GLU B 1 69 ? -13.398 24.344 19.562 1 50.84 69 GLU B N 1
ATOM 1433 C CA . GLU B 1 69 ? -13.422 25.703 20.078 1 50.84 69 GLU B CA 1
ATOM 1434 C C . GLU B 1 69 ? -12.352 25.906 21.141 1 50.84 69 GLU B C 1
ATOM 1436 O O . GLU B 1 69 ? -11.945 27.031 21.422 1 50.84 69 GLU B O 1
ATOM 1441 N N . TYR B 1 70 ? -12.445 25.219 22.281 1 49.31 70 TYR B N 1
ATOM 1442 C CA . TYR B 1 70 ? -11.828 25.812 23.453 1 49.31 70 TYR B CA 1
ATOM 1443 C C . TYR B 1 70 ? -10.312 25.625 23.438 1 49.31 70 TYR B C 1
ATOM 1445 O O . TYR B 1 70 ? -9.828 24.5 23.312 1 49.31 70 TYR B O 1
ATOM 1453 N N . PRO B 1 71 ? -9.609 26.703 22.938 1 48.28 71 PRO B N 1
ATOM 1454 C CA . PRO B 1 71 ? -8.148 26.781 23 1 48.28 71 PRO B CA 1
ATOM 1455 C C . PRO B 1 71 ? -7.586 26.062 24.234 1 48.28 71 PRO B C 1
ATOM 1457 O O . PRO B 1 71 ? -7.855 26.469 25.359 1 48.28 71 PRO B O 1
ATOM 1460 N N . SER B 1 72 ? -7.711 24.859 24.5 1 44.19 72 SER B N 1
ATOM 1461 C CA . SER B 1 72 ? -7.047 24.406 25.719 1 44.19 72 SER B CA 1
ATOM 1462 C C . SER B 1 72 ? -5.625 24.953 25.812 1 44.19 72 SER B C 1
ATOM 1464 O O . SER B 1 72 ? -4.906 25 24.812 1 44.19 72 SER B O 1
ATOM 1466 N N . THR B 1 73 ? -5.352 26 26.609 1 46.53 73 THR B N 1
ATOM 1467 C CA . THR B 1 73 ? -4.074 26.562 27.016 1 46.53 73 THR B CA 1
ATOM 1468 C C . THR B 1 73 ? -2.945 25.562 26.828 1 46.53 73 THR B C 1
ATOM 1470 O O . THR B 1 73 ? -1.772 25.938 26.75 1 46.53 73 THR B O 1
ATOM 1473 N N . GLY B 1 74 ? -3.064 24.328 27.375 1 47.75 74 GLY B N 1
ATOM 1474 C CA . GLY B 1 74 ? -1.955 23.438 27.656 1 47.75 74 GLY B CA 1
ATOM 1475 C C . GLY B 1 74 ? -1.204 23.016 26.406 1 47.75 74 GLY B C 1
ATOM 1476 O O . GLY B 1 74 ? -1.688 23.203 25.281 1 47.75 74 GLY B O 1
ATOM 1477 N N . ILE B 1 75 ? 0.166 22.812 26.391 1 50.34 75 ILE B N 1
ATOM 1478 C CA . ILE B 1 75 ? 1.001 22.156 25.391 1 50.34 75 ILE B CA 1
ATOM 1479 C C . ILE B 1 75 ? 0.158 21.172 24.578 1 50.34 75 ILE B C 1
ATOM 1481 O O . ILE B 1 75 ? -0.369 20.203 25.125 1 50.34 75 ILE B O 1
ATOM 1485 N N . GLY B 1 76 ? -0.802 21.594 23.906 1 56.19 76 GLY B N 1
ATOM 1486 C CA . GLY B 1 76 ? -1.679 20.859 23 1 56.19 76 GLY B CA 1
ATOM 1487 C C . GLY B 1 76 ? -1.122 19.516 22.594 1 56.19 76 GLY B C 1
ATOM 1488 O O . GLY B 1 76 ? 0.073 19.25 22.75 1 56.19 76 GLY B O 1
ATOM 1489 N N . GLN B 1 77 ? -1.666 18.375 22.859 1 75 77 GLN B N 1
ATOM 1490 C CA . GLN B 1 77 ? -1.249 17 22.609 1 75 77 GLN B CA 1
ATOM 1491 C C . GLN B 1 77 ? -0.784 16.828 21.172 1 75 77 GLN B C 1
ATOM 1493 O O . GLN B 1 77 ? -1.604 16.719 20.25 1 75 77 GLN B O 1
ATOM 1498 N N . VAL B 1 78 ? 0.406 17.469 20.875 1 81.25 78 VAL B N 1
ATOM 1499 C CA . VAL B 1 78 ? 1.041 17.219 19.594 1 81.25 78 VAL B CA 1
ATOM 1500 C C . VAL B 1 78 ? 1.833 15.906 19.641 1 81.25 78 VAL B C 1
ATOM 1502 O O . VAL B 1 78 ? 2.504 15.625 20.641 1 81.25 78 VAL B O 1
ATOM 1505 N N . VAL B 1 79 ? 1.559 15.109 18.688 1 90 79 VAL B N 1
ATOM 1506 C CA . VAL B 1 79 ? 2.242 13.828 18.625 1 90 79 VAL B CA 1
ATOM 1507 C C . VAL B 1 79 ? 3.031 13.727 17.312 1 90 79 VAL B C 1
ATOM 1509 O O . VAL B 1 79 ? 2.549 14.148 16.266 1 90 79 VAL B O 1
ATOM 1512 N N . LEU B 1 80 ? 4.219 13.281 17.438 1 90.88 80 LEU B N 1
ATOM 1513 C CA . LEU B 1 80 ? 4.98 12.977 16.234 1 90.88 80 LEU B CA 1
ATOM 1514 C C . LEU B 1 80 ? 4.488 11.68 15.586 1 90.88 80 LEU B C 1
ATOM 1516 O O . LEU B 1 80 ? 4.336 10.664 16.266 1 90.88 80 LEU B O 1
ATOM 1520 N N . THR B 1 81 ? 4.23 11.766 14.352 1 91.75 81 THR B N 1
ATOM 1521 C CA . THR B 1 81 ? 3.748 10.57 13.656 1 91.75 81 THR B CA 1
ATOM 1522 C C . THR B 1 81 ? 4.895 9.844 12.961 1 91.75 81 THR B C 1
ATOM 1524 O O . THR B 1 81 ? 5.832 10.477 12.477 1 91.75 81 THR B O 1
ATOM 1527 N N . ARG B 1 82 ? 4.789 8.539 12.961 1 94.12 82 ARG B N 1
ATOM 1528 C CA . ARG B 1 82 ? 5.793 7.723 12.281 1 94.12 82 ARG B CA 1
ATOM 1529 C C . ARG B 1 82 ? 5.574 7.73 10.773 1 94.12 82 ARG B C 1
ATOM 1531 O O . ARG B 1 82 ? 4.469 7.461 10.297 1 94.12 82 ARG B O 1
ATOM 1538 N N . LEU B 1 83 ? 6.641 8.062 10.039 1 97.94 83 LEU B N 1
ATOM 1539 C CA . LEU B 1 83 ? 6.609 7.957 8.586 1 97.94 83 LEU B CA 1
ATOM 1540 C C . LEU B 1 83 ? 7.125 6.598 8.133 1 97.94 83 LEU B C 1
ATOM 1542 O O . LEU B 1 83 ? 8.148 6.121 8.625 1 97.94 83 LEU B O 1
ATOM 1546 N N . ILE B 1 84 ? 6.391 6.039 7.234 1 97.62 84 ILE B N 1
ATOM 1547 C CA . ILE B 1 84 ? 6.75 4.699 6.781 1 97.62 84 ILE B CA 1
ATOM 1548 C C . ILE B 1 84 ? 6.762 4.656 5.254 1 97.62 84 ILE B C 1
ATOM 1550 O O . ILE B 1 84 ? 6.266 5.578 4.598 1 97.62 84 ILE B O 1
ATOM 1554 N N . THR B 1 85 ? 7.414 3.588 4.703 1 98.25 85 THR B N 1
ATOM 1555 C CA . THR B 1 85 ? 7.445 3.42 3.254 1 98.25 85 THR B CA 1
ATOM 1556 C C . THR B 1 85 ? 6.156 2.766 2.758 1 98.25 85 THR B C 1
ATOM 1558 O O . THR B 1 85 ? 5.387 2.219 3.551 1 98.25 85 THR B O 1
ATOM 1561 N N . ALA B 1 86 ? 5.945 2.824 1.505 1 98.38 86 ALA B N 1
ATOM 1562 C CA . ALA B 1 86 ? 4.785 2.158 0.919 1 98.38 86 ALA B CA 1
ATOM 1563 C C . ALA B 1 86 ? 4.789 0.667 1.246 1 98.38 86 ALA B C 1
ATOM 1565 O O . ALA B 1 86 ? 3.736 0.085 1.521 1 98.38 86 ALA B O 1
ATOM 1566 N N . ASP B 1 87 ? 5.953 0.046 1.166 1 98.06 87 ASP B N 1
ATOM 1567 C CA . ASP B 1 87 ? 6.051 -1.367 1.518 1 98.06 87 ASP B CA 1
ATOM 1568 C C . ASP B 1 87 ? 5.594 -1.606 2.955 1 98.06 87 ASP B C 1
ATOM 1570 O O . ASP B 1 87 ? 4.922 -2.598 3.242 1 98.06 87 ASP B O 1
ATOM 1574 N N . GLN B 1 88 ? 5.984 -0.746 3.764 1 96.81 88 GLN B N 1
ATOM 1575 C CA . GLN B 1 88 ? 5.637 -0.889 5.176 1 96.81 88 GLN B CA 1
ATOM 1576 C C . GLN B 1 88 ? 4.141 -0.695 5.398 1 96.81 88 GLN B C 1
ATOM 1578 O O . GLN B 1 88 ? 3.555 -1.316 6.285 1 96.81 88 GLN B O 1
ATOM 1583 N N . VAL B 1 89 ? 3.486 0.184 4.625 1 97.12 89 VAL B N 1
ATOM 1584 C CA . VAL B 1 89 ? 2.035 0.313 4.68 1 97.12 89 VAL B CA 1
ATOM 1585 C C . VAL B 1 89 ? 1.383 -1.028 4.352 1 97.12 89 VAL B C 1
ATOM 1587 O O . VAL B 1 89 ? 0.514 -1.501 5.086 1 97.12 89 VAL B O 1
ATOM 1590 N N . LEU B 1 90 ? 1.846 -1.579 3.295 1 97.19 90 LEU B N 1
ATOM 1591 C CA . LEU B 1 90 ? 1.253 -2.83 2.836 1 97.19 90 LEU B CA 1
ATOM 1592 C C . LEU B 1 90 ? 1.524 -3.957 3.828 1 97.19 90 LEU B C 1
ATOM 1594 O O . LEU B 1 90 ? 0.68 -4.832 4.023 1 97.19 90 LEU B O 1
ATOM 1598 N N . ASP B 1 91 ? 2.703 -3.932 4.453 1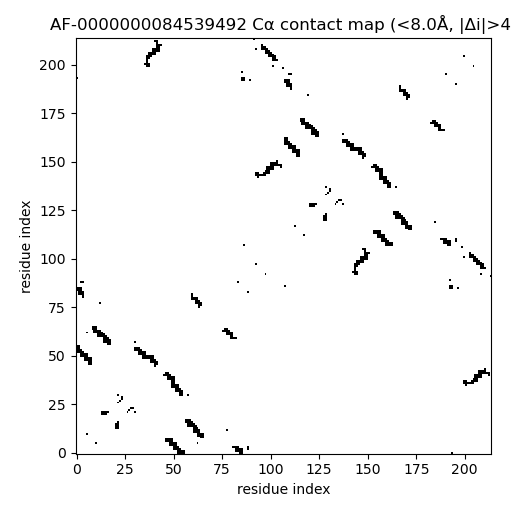 95.5 91 ASP B N 1
ATOM 1599 C CA . ASP B 1 91 ? 2.994 -4.891 5.512 1 95.5 91 ASP B CA 1
ATOM 1600 C C . ASP B 1 91 ? 1.984 -4.77 6.652 1 95.5 91 ASP B C 1
ATOM 1602 O O . ASP B 1 91 ? 1.486 -5.777 7.156 1 95.5 91 ASP B O 1
ATOM 1606 N N . ARG B 1 92 ? 1.709 -3.568 7.066 1 93.31 92 ARG B N 1
ATOM 1607 C CA . ARG B 1 92 ? 0.789 -3.336 8.18 1 93.31 92 ARG B CA 1
ATOM 1608 C C . ARG B 1 92 ? -0.623 -3.791 7.82 1 93.31 92 ARG B C 1
ATOM 1610 O O . ARG B 1 92 ? -1.316 -4.387 8.648 1 93.31 92 ARG B O 1
ATOM 1617 N N . LEU B 1 93 ? -1.01 -3.469 6.602 1 93.94 93 LEU B N 1
ATOM 1618 C CA . LEU B 1 93 ? -2.334 -3.896 6.164 1 93.94 93 LEU B CA 1
ATOM 1619 C C . LEU B 1 93 ? -2.416 -5.418 6.082 1 93.94 93 LEU B C 1
ATOM 1621 O O . LEU B 1 93 ? -3.48 -5.996 6.301 1 93.94 93 LEU B O 1
ATOM 1625 N N . GLY B 1 94 ? -1.31 -5.996 5.738 1 92.12 94 GLY B N 1
ATOM 1626 C CA . GLY B 1 94 ? -1.304 -7.43 5.504 1 92.12 94 GLY B CA 1
ATOM 1627 C C . GLY B 1 94 ? -0.948 -8.234 6.742 1 92.12 94 GLY B C 1
ATOM 1628 O O . GLY B 1 94 ? -0.9 -9.469 6.695 1 92.12 94 GLY B O 1
ATOM 1629 N N . THR B 1 95 ? -0.445 -7.602 7.836 1 85.88 95 THR B N 1
ATOM 1630 C CA . THR B 1 95 ? -0.135 -8.297 9.086 1 85.88 95 THR B CA 1
ATOM 1631 C C . THR B 1 95 ? -1.374 -8.992 9.641 1 85.88 95 THR B C 1
ATOM 1633 O O . THR B 1 95 ? -1.286 -10.102 10.164 1 85.88 95 THR B O 1
ATOM 1636 N N . ALA B 1 96 ? -2.412 -8.375 9.539 1 84.94 96 ALA B N 1
ATOM 1637 C CA . ALA B 1 96 ? -3.699 -9.008 9.82 1 84.94 96 ALA B CA 1
ATOM 1638 C C . ALA B 1 96 ? -4.559 -9.086 8.562 1 84.94 96 ALA B C 1
ATOM 1640 O O . ALA B 1 96 ? -4.25 -8.453 7.551 1 84.94 96 ALA B O 1
ATOM 1641 N N . SER B 1 97 ? -5.523 -9.977 8.609 1 91.12 97 SER B N 1
ATOM 1642 C CA . SER B 1 97 ? -6.426 -10.055 7.465 1 91.12 97 SER B CA 1
ATOM 1643 C C . SER B 1 97 ? -7.109 -8.719 7.211 1 91.12 97 SER B C 1
ATOM 1645 O O . SER B 1 97 ? -7.676 -8.117 8.125 1 91.12 97 SER B O 1
ATOM 1647 N N . THR B 1 98 ? -6.941 -8.273 5.977 1 95.25 98 THR B N 1
ATOM 1648 C CA . THR B 1 98 ? -7.52 -6.988 5.609 1 95.25 98 THR B CA 1
ATOM 1649 C C . THR B 1 98 ? -8.398 -7.125 4.371 1 95.25 98 THR B C 1
ATOM 1651 O O . THR B 1 98 ? -7.992 -7.727 3.375 1 95.25 98 THR B O 1
ATOM 1654 N N . GLU B 1 99 ? -9.57 -6.637 4.469 1 94.31 99 GLU B N 1
ATOM 1655 C CA . GLU B 1 99 ? -10.477 -6.547 3.326 1 94.31 99 GLU B CA 1
ATOM 1656 C C . GLU B 1 99 ? -10.68 -5.098 2.895 1 94.31 99 GLU B C 1
ATOM 1658 O O . GLU B 1 99 ? -11.086 -4.254 3.695 1 94.31 99 GLU B O 1
ATOM 1663 N N . CYS B 1 100 ? -10.367 -4.812 1.639 1 94.88 100 CYS B N 1
ATOM 1664 C CA . CYS B 1 100 ? -10.523 -3.465 1.102 1 94.88 100 CYS B CA 1
ATOM 1665 C C . CYS B 1 100 ? -11.641 -3.414 0.068 1 94.88 100 CYS B C 1
ATOM 1667 O O . CYS B 1 100 ? -11.68 -4.242 -0.845 1 94.88 100 CYS B O 1
ATOM 1669 N N . ARG B 1 101 ? -12.539 -2.471 0.261 1 93.94 101 ARG B N 1
ATOM 1670 C CA . ARG B 1 101 ? -13.609 -2.221 -0.696 1 93.94 101 ARG B CA 1
ATOM 1671 C C . ARG B 1 101 ? -13.359 -0.928 -1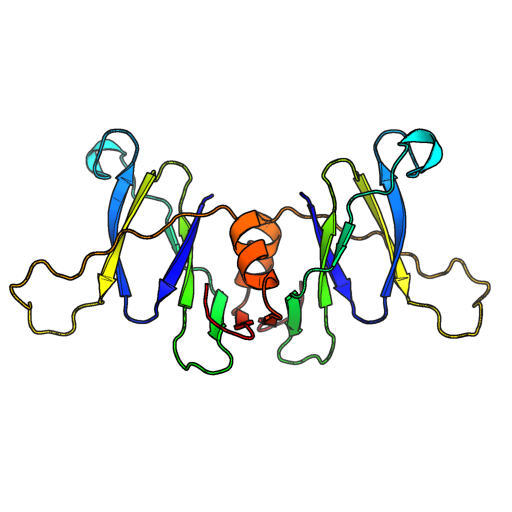.469 1 93.94 101 ARG B C 1
ATOM 1673 O O . ARG B 1 101 ? -13.242 0.144 -0.872 1 93.94 101 ARG B O 1
ATOM 1680 N N . VAL B 1 102 ? -13.156 -1.066 -2.754 1 93.25 102 VAL B N 1
ATOM 1681 C CA . VAL B 1 102 ? -12.883 0.081 -3.613 1 93.25 102 VAL B CA 1
ATOM 1682 C C . VAL B 1 102 ? -14.164 0.513 -4.32 1 93.25 102 VAL B C 1
ATOM 1684 O O . VAL B 1 102 ? -14.906 -0.324 -4.844 1 93.25 102 VAL B O 1
ATOM 1687 N N . GLN B 1 103 ? -14.328 1.816 -4.254 1 88.88 103 GLN B N 1
ATOM 1688 C CA . GLN B 1 103 ? -15.477 2.346 -4.984 1 88.88 103 GLN B CA 1
ATOM 1689 C C . GLN B 1 103 ? -15.164 2.486 -6.473 1 88.88 103 GLN B C 1
ATOM 1691 O O . GLN B 1 103 ? -14.109 3.008 -6.844 1 88.88 103 GLN B O 1
ATOM 1696 N N . GLY B 1 104 ? -16.094 1.975 -7.289 1 79.31 104 GLY B N 1
ATOM 1697 C CA . GLY B 1 104 ? -15.891 2.014 -8.727 1 79.31 104 GLY B CA 1
ATOM 1698 C C . GLY B 1 104 ? -15.219 0.768 -9.273 1 79.31 104 GLY B C 1
ATOM 1699 O O . GLY B 1 104 ? -15.312 -0.306 -8.672 1 79.31 104 GLY B O 1
ATOM 1700 N N . GLY B 1 105 ? -14.805 0.797 -10.484 1 68.5 105 GLY B N 1
ATOM 1701 C CA . GLY B 1 105 ? -14.188 -0.37 -11.094 1 68.5 105 GLY B CA 1
ATOM 1702 C C . GLY B 1 105 ? -12.828 -0.705 -10.5 1 68.5 105 GLY B C 1
ATOM 1703 O O . GLY B 1 105 ? -12.164 0.164 -9.938 1 68.5 105 GLY B O 1
ATOM 1704 N N . LEU B 1 106 ? -12.875 -1.998 -10.391 1 65.69 106 LEU B N 1
ATOM 1705 C CA . LEU B 1 106 ? -11.531 -2.439 -10.039 1 65.69 106 LEU B CA 1
ATOM 1706 C C . LEU B 1 106 ? -10.562 -2.188 -11.195 1 65.69 106 LEU B C 1
ATOM 1708 O O . LEU B 1 106 ? -10.914 -2.396 -12.359 1 65.69 106 LEU B O 1
ATOM 1712 N N . PHE B 1 107 ? -9.336 -1.582 -10.883 1 64.38 107 PHE B N 1
ATOM 1713 C CA . PHE B 1 107 ? -8.188 -1.228 -11.711 1 64.38 107 PHE B CA 1
ATOM 1714 C C . PHE B 1 107 ? -8.602 -1.077 -13.172 1 64.38 107 PHE B C 1
ATOM 1716 O O . PHE B 1 107 ? -9.508 -1.764 -13.641 1 64.38 107 PHE B O 1
#

Radius of gyration: 20.98 Å; Cα contacts (8 Å, |Δi|>4): 428; chains: 2; bounding box: 40×62×53 Å

Solvent-accessible surface area (backbone atoms only — not comparable to full-atom values): 11832 Å² total; per-residue (Å²): 106,30,28,36,75,40,52,70,64,46,38,80,60,63,44,26,29,83,96,37,71,65,40,49,83,78,69,72,45,77,81,60,67,44,78,44,39,31,36,38,26,26,72,85,47,88,58,44,28,33,36,32,39,32,42,70,66,52,72,44,39,29,31,27,64,54,75,68,85,70,77,66,85,58,87,64,71,66,40,76,56,70,75,36,44,44,59,53,51,54,47,60,46,29,72,28,54,20,46,31,39,29,46,59,76,70,128,105,30,26,36,75,40,51,70,64,48,38,80,61,62,44,26,30,82,96,38,70,65,41,48,81,79,70,71,46,78,81,60,68,44,79,45,41,30,35,38,26,27,75,85,48,88,59,42,28,33,36,31,38,31,43,70,65,52,72,44,38,30,29,28,64,54,76,67,85,71,75,66,84,57,88,62,73,66,41,76,55,71,74,36,44,44,59,52,51,52,47,62,46,30,73,28,53,19,45,31,39,30,47,60,77,70,129

Nearest PDB structures (foldseek):
  7azb-assembly1_B  TM=4.129E-01  e=2.135E+00  Homo sapiens
  8idn-assembly1_H  TM=3.641E-01  e=6.499E+00  Mus musculus
  5wy8-assembly1_A  TM=3.036E-01  e=4.402E+00  Homo sapiens
  6c5w-assembly2_C  TM=2.961E-01  e=9.595E+00  unidentified
  7unz-assembly2_D  TM=3.427E-01  e=1.454E+00  Plasmodium falciparum